Protein AF-A0A177LG43-F1 (afdb_monomer_lite)

Foldseek 3Di:
DDKDKDFDPAFDDQVVVCVLLVHHSVRQLVQFQVPDDPVLRADPDGDRPNTIGIDDPVSVVVSVVVVVVVFDQLQAFPDQKFKKWKWKAFVVVRKIKIWIWIWGDPDSFKIWIDIDAIDIPNHHDDDLVSVLVRLLCNLCPRWMFGADLQLQTPFTPCLVSSLCCNVPPRLVVLVVPDDDDVSVVVSVVSNVCSVCVGVCVVSCLAPQVSQVVSVCSNPDTAADKDWDWRWHDDPQDPDIWIWGKIKYFDPDDDDPQKTKMWIKTWTDDDPPDPDGPWIDIWIWIAGPVGRYTAKIWDKTWDDDPNDITMMTMIMGTDDPPD

Structure (mmCIF, N/CA/C/O backbone):
data_AF-A0A177LG43-F1
#
_entry.id   AF-A0A177LG43-F1
#
loop_
_atom_site.group_PDB
_atom_site.id
_atom_site.type_symbol
_atom_site.label_atom_id
_atom_site.label_alt_id
_atom_site.label_comp_id
_atom_site.label_asym_id
_atom_site.label_entity_id
_atom_site.label_seq_id
_atom_site.pdbx_PDB_ins_code
_atom_site.Cartn_x
_atom_site.Cartn_y
_atom_site.Cartn_z
_atom_site.occupancy
_atom_site.B_iso_or_equiv
_atom_site.auth_seq_id
_atom_site.auth_comp_id
_atom_site.auth_asym_id
_atom_site.auth_atom_id
_atom_site.pdbx_PDB_model_num
ATOM 1 N N . MET A 1 1 ? 36.710 -15.299 -27.604 1.00 67.81 1 MET A N 1
ATOM 2 C CA . MET A 1 1 ? 35.981 -14.279 -26.819 1.00 67.81 1 MET A CA 1
ATOM 3 C C . MET A 1 1 ? 34.513 -14.382 -27.213 1.00 67.81 1 MET A C 1
ATOM 5 O O . MET A 1 1 ? 34.262 -14.699 -28.370 1.00 67.81 1 MET A O 1
ATOM 9 N N . LYS A 1 2 ? 33.555 -14.260 -26.284 1.00 88.00 2 LYS A N 1
ATOM 10 C CA . LYS A 1 2 ? 32.124 -14.314 -26.643 1.00 88.00 2 LYS A CA 1
ATOM 11 C C . LYS A 1 2 ? 31.706 -12.975 -27.256 1.00 88.00 2 LYS A C 1
ATOM 13 O O . LYS A 1 2 ? 32.237 -11.940 -26.860 1.00 88.00 2 LYS A O 1
ATOM 18 N N . ALA A 1 3 ? 30.803 -13.024 -28.231 1.00 89.75 3 ALA A N 1
ATOM 19 C CA . ALA A 1 3 ? 30.297 -11.847 -28.923 1.00 89.75 3 ALA A CA 1
ATOM 20 C C . ALA A 1 3 ? 28.808 -11.658 -28.625 1.00 89.75 3 ALA A C 1
ATOM 22 O O . ALA A 1 3 ? 28.029 -12.611 -28.696 1.00 89.75 3 ALA A O 1
ATOM 23 N N . THR A 1 4 ? 28.422 -10.418 -28.343 1.00 89.00 4 THR A N 1
ATOM 24 C CA . THR A 1 4 ? 27.033 -9.998 -28.159 1.00 89.00 4 THR A CA 1
ATOM 25 C C . THR A 1 4 ? 26.602 -9.180 -29.372 1.00 89.00 4 THR A C 1
ATOM 27 O O . THR A 1 4 ? 27.294 -8.240 -29.763 1.00 89.00 4 THR A O 1
ATOM 30 N N . LYS A 1 5 ? 25.462 -9.538 -29.977 1.00 91.19 5 LYS A N 1
ATOM 31 C CA . LYS A 1 5 ? 24.860 -8.786 -31.086 1.00 91.19 5 LYS A CA 1
ATOM 32 C C . LYS A 1 5 ? 23.948 -7.700 -30.525 1.00 91.19 5 LYS A C 1
ATOM 34 O O . LYS A 1 5 ? 22.955 -8.013 -29.873 1.00 91.19 5 LYS A O 1
ATOM 39 N N . LEU A 1 6 ? 24.266 -6.445 -30.808 1.00 85.38 6 LEU A N 1
ATOM 40 C CA . LEU A 1 6 ? 23.527 -5.275 -30.347 1.00 85.38 6 LEU A CA 1
ATOM 41 C C . LEU A 1 6 ? 22.877 -4.550 -31.502 1.00 85.38 6 LEU A C 1
ATOM 43 O O . LEU A 1 6 ? 23.463 -4.450 -32.575 1.00 85.38 6 LEU A O 1
ATOM 47 N N . ARG A 1 7 ? 21.676 -4.035 -31.259 1.00 83.81 7 ARG A N 1
ATOM 48 C CA . ARG A 1 7 ? 20.954 -3.176 -32.192 1.00 83.81 7 ARG A CA 1
ATOM 49 C C . ARG A 1 7 ? 21.365 -1.720 -31.971 1.00 83.81 7 ARG A C 1
ATOM 51 O O . ARG A 1 7 ? 21.493 -1.300 -30.826 1.00 83.81 7 ARG A O 1
ATOM 58 N N . ILE A 1 8 ? 21.549 -0.966 -33.050 1.00 77.19 8 ILE A N 1
ATOM 59 C CA . ILE A 1 8 ? 21.810 0.475 -33.004 1.00 77.19 8 ILE A CA 1
ATOM 60 C C . ILE A 1 8 ? 20.528 1.206 -33.409 1.00 77.19 8 ILE A C 1
ATOM 62 O O . ILE A 1 8 ? 20.086 1.109 -34.550 1.00 77.19 8 ILE A O 1
ATOM 66 N N . ASP A 1 9 ? 19.936 1.952 -32.476 1.00 62.44 9 ASP A N 1
ATOM 67 C CA . ASP A 1 9 ? 18.650 2.640 -32.682 1.00 62.44 9 ASP A CA 1
ATOM 68 C C . ASP A 1 9 ? 18.793 4.085 -33.206 1.00 62.44 9 ASP A C 1
ATOM 70 O O . ASP A 1 9 ? 17.807 4.804 -33.362 1.00 62.44 9 ASP A O 1
ATOM 74 N N . SER A 1 10 ? 20.019 4.528 -33.508 1.00 67.94 10 SER A N 1
ATOM 75 C CA . SER A 1 10 ? 20.316 5.869 -34.032 1.00 67.94 10 SER A CA 1
ATOM 76 C C . SER A 1 10 ? 21.306 5.833 -35.200 1.00 67.94 10 SER A C 1
ATOM 78 O O . SER A 1 10 ? 21.884 4.793 -35.506 1.00 67.94 10 SER A O 1
ATOM 80 N N . VAL A 1 11 ? 21.493 6.969 -35.887 1.00 73.25 11 VAL A N 1
ATOM 81 C CA . VAL A 1 11 ? 22.450 7.059 -37.003 1.00 73.25 11 VAL A CA 1
ATOM 82 C C . VAL A 1 11 ? 23.849 6.665 -36.501 1.00 73.25 11 VAL A C 1
ATOM 84 O O . VAL A 1 11 ? 24.365 7.338 -35.604 1.00 73.25 11 VAL A O 1
ATOM 87 N N . PRO A 1 12 ? 24.476 5.622 -37.075 1.00 76.12 12 PRO A N 1
ATOM 88 C CA . PRO A 1 12 ? 25.750 5.107 -36.591 1.00 76.12 12 PRO A CA 1
ATOM 89 C C . PRO A 1 12 ? 26.859 6.156 -36.704 1.00 76.12 12 PRO A C 1
ATOM 91 O O . PRO A 1 12 ? 27.176 6.628 -37.798 1.00 76.12 12 PRO A O 1
ATOM 94 N N . ASP A 1 13 ? 27.479 6.486 -35.574 1.00 84.38 13 ASP A N 1
ATOM 95 C CA . ASP A 1 13 ? 28.622 7.392 -35.490 1.00 84.38 13 ASP A CA 1
ATOM 96 C C . ASP A 1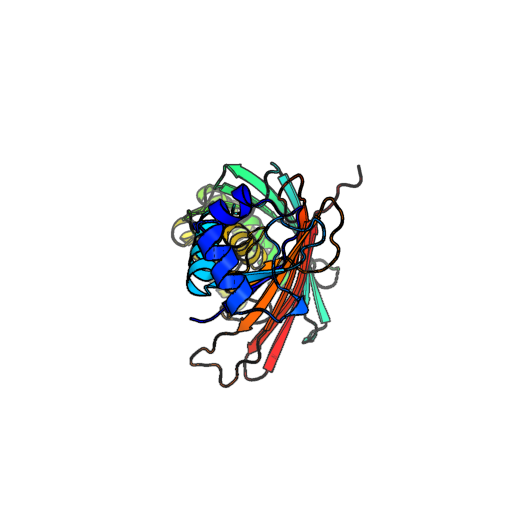 13 ? 29.778 6.692 -34.772 1.00 84.38 13 ASP A C 1
ATOM 98 O O . ASP A 1 13 ? 29.615 6.178 -33.666 1.00 84.38 13 ASP A O 1
ATOM 102 N N . ARG A 1 14 ? 30.958 6.669 -35.400 1.00 85.31 14 ARG A N 1
ATOM 103 C CA . ARG A 1 14 ? 32.117 5.946 -34.853 1.00 85.31 14 ARG A CA 1
ATOM 104 C C . ARG A 1 14 ? 32.569 6.512 -33.520 1.00 85.31 14 ARG A C 1
ATOM 106 O O . ARG A 1 14 ? 32.905 5.741 -32.636 1.00 85.31 14 ARG A O 1
ATOM 113 N N . GLY A 1 15 ? 32.596 7.839 -33.394 1.00 82.50 15 GLY A N 1
ATOM 114 C CA . GLY A 1 15 ? 33.055 8.506 -32.183 1.00 82.50 15 GLY A CA 1
ATOM 115 C C . GLY A 1 15 ? 32.143 8.171 -31.012 1.00 82.50 15 GLY A C 1
ATOM 116 O O . GLY A 1 15 ? 32.633 7.794 -29.951 1.00 82.50 15 GLY A O 1
ATOM 117 N N . LYS A 1 16 ? 30.826 8.215 -31.240 1.00 82.44 16 LYS A N 1
ATOM 118 C CA . LYS A 1 16 ? 29.831 7.835 -30.231 1.00 82.44 16 LYS A CA 1
ATOM 119 C C . LYS A 1 16 ? 29.951 6.370 -29.830 1.00 82.44 16 LYS A C 1
ATOM 121 O O . LYS A 1 16 ? 30.081 6.096 -28.647 1.00 82.44 16 LYS A O 1
ATOM 126 N N . ILE A 1 17 ? 29.986 5.453 -30.798 1.00 84.31 17 ILE A N 1
ATOM 127 C CA . ILE A 1 17 ? 30.051 4.007 -30.532 1.00 84.31 17 ILE A CA 1
ATOM 128 C C . ILE A 1 17 ? 31.359 3.644 -29.804 1.00 84.31 17 ILE A C 1
ATOM 130 O O . ILE A 1 17 ? 31.351 2.881 -28.842 1.00 84.31 17 ILE A O 1
ATOM 134 N N . SER A 1 18 ? 32.492 4.212 -30.222 1.00 86.31 18 SER A N 1
ATOM 135 C CA . SER A 1 18 ? 33.785 3.988 -29.565 1.00 86.31 18 SER A CA 1
ATOM 136 C C . SER A 1 18 ? 33.825 4.521 -28.134 1.00 86.31 18 SER A C 1
ATOM 138 O O . SER A 1 18 ? 34.345 3.851 -27.242 1.00 86.31 18 SER A O 1
ATOM 140 N N . GLN A 1 19 ? 33.264 5.711 -27.896 1.00 84.25 19 GLN A N 1
ATOM 141 C CA . GLN A 1 19 ? 33.141 6.262 -26.546 1.00 84.25 19 GLN A CA 1
ATOM 142 C C . GLN A 1 19 ? 32.215 5.418 -25.671 1.00 84.25 19 GLN A C 1
ATOM 144 O O . GLN A 1 19 ? 32.543 5.164 -24.516 1.00 84.25 19 GLN A O 1
ATOM 149 N N . GLU A 1 20 ? 31.090 4.975 -26.227 1.00 83.81 20 GLU A N 1
ATOM 150 C CA . GLU A 1 20 ? 30.062 4.214 -25.525 1.00 83.81 20 GLU A CA 1
ATOM 151 C C . GLU A 1 20 ? 30.603 2.893 -24.974 1.00 83.81 20 GLU A C 1
ATOM 153 O O . GLU A 1 20 ? 30.421 2.608 -23.795 1.00 83.81 20 GLU A O 1
ATOM 158 N N . PHE A 1 21 ? 31.350 2.137 -25.779 1.00 86.06 21 PHE A N 1
ATOM 159 C CA . PHE A 1 21 ? 31.903 0.843 -25.362 1.00 86.06 21 PHE A CA 1
ATOM 160 C C . PHE A 1 21 ? 33.351 0.914 -24.866 1.00 86.06 21 PHE A C 1
ATOM 162 O O . PHE A 1 21 ? 33.960 -0.122 -24.608 1.00 86.06 21 PHE A O 1
ATOM 169 N N . LYS A 1 22 ? 33.923 2.123 -24.743 1.00 88.31 22 LYS A N 1
ATOM 170 C CA . LYS A 1 22 ? 35.324 2.358 -24.338 1.00 88.31 22 LYS A CA 1
ATOM 171 C C . LYS A 1 22 ? 36.327 1.528 -25.149 1.00 88.31 22 LYS A C 1
ATOM 173 O O . LYS A 1 22 ? 37.310 1.016 -24.616 1.00 88.31 22 LYS A O 1
ATOM 178 N N . MET A 1 23 ? 36.069 1.405 -26.447 1.00 89.62 23 MET A N 1
ATOM 179 C CA . MET A 1 23 ? 36.907 0.688 -27.407 1.00 89.62 23 MET A CA 1
ATOM 180 C C . MET A 1 23 ? 37.333 1.639 -28.517 1.00 89.62 23 MET A C 1
ATOM 182 O O . MET A 1 23 ? 36.532 2.453 -28.987 1.00 89.62 23 MET A O 1
ATOM 186 N N . SER A 1 24 ? 38.569 1.512 -29.002 1.00 92.44 24 SER A N 1
ATOM 187 C CA . SER A 1 24 ? 38.933 2.202 -30.241 1.00 92.44 24 SER A CA 1
ATOM 188 C C . SER A 1 24 ? 38.076 1.692 -31.403 1.00 92.44 24 SER A C 1
ATOM 190 O O . SER A 1 24 ? 37.572 0.562 -31.400 1.00 92.44 24 SER A O 1
ATOM 192 N N . TRP A 1 25 ? 37.882 2.537 -32.415 1.00 89.56 25 TRP A N 1
ATOM 193 C CA . TRP A 1 25 ? 37.114 2.152 -33.597 1.00 89.56 25 TRP A CA 1
ATOM 194 C C . TRP A 1 25 ? 37.757 0.952 -34.302 1.00 89.56 25 TRP A C 1
ATOM 196 O O . TRP A 1 25 ? 37.057 0.059 -34.767 1.00 89.56 25 TRP A O 1
ATOM 206 N N . GLU A 1 26 ? 39.085 0.907 -34.347 1.00 91.31 26 GLU A N 1
ATOM 207 C CA . GLU A 1 26 ? 39.867 -0.165 -34.954 1.00 91.31 26 GLU A CA 1
ATOM 208 C C . GLU A 1 26 ? 39.643 -1.507 -34.246 1.00 91.31 26 GLU A C 1
ATOM 210 O O . GLU A 1 26 ? 39.440 -2.524 -34.913 1.00 91.31 26 GLU A O 1
ATOM 215 N N . GLU A 1 27 ? 39.628 -1.510 -32.910 1.00 91.75 27 GLU A N 1
ATOM 216 C CA . GLU A 1 27 ? 39.348 -2.703 -32.105 1.00 91.75 27 GLU A CA 1
ATOM 217 C C . GLU A 1 27 ? 37.917 -3.196 -32.315 1.00 91.75 27 GLU A C 1
ATOM 219 O O . GLU A 1 27 ? 37.711 -4.381 -32.573 1.00 91.75 27 GLU A O 1
ATOM 224 N N . LEU A 1 28 ? 36.933 -2.295 -32.264 1.00 91.25 28 LEU A N 1
ATOM 225 C CA . LEU A 1 28 ? 35.524 -2.645 -32.449 1.00 91.25 28 LEU A CA 1
ATOM 226 C C . LEU A 1 28 ? 35.250 -3.154 -33.866 1.00 91.25 28 LEU A C 1
ATOM 228 O O . LEU A 1 28 ? 34.578 -4.167 -34.045 1.00 91.25 28 LEU A O 1
ATOM 232 N N . TRP A 1 29 ? 35.800 -2.483 -34.877 1.00 92.31 29 TRP A N 1
ATOM 233 C CA . TRP A 1 29 ? 35.670 -2.874 -36.278 1.00 92.31 29 TRP A CA 1
ATOM 234 C C . TRP A 1 29 ? 36.295 -4.249 -36.545 1.00 92.31 29 TRP A C 1
ATOM 236 O O . TRP A 1 29 ? 35.678 -5.099 -37.190 1.00 92.31 29 TRP A O 1
ATOM 246 N N . SER A 1 30 ? 37.498 -4.486 -36.014 1.00 92.44 30 SER A N 1
ATOM 247 C CA . SER A 1 30 ? 38.194 -5.772 -36.127 1.00 92.44 30 SER A CA 1
ATOM 248 C C . SER A 1 30 ? 37.433 -6.891 -35.411 1.00 92.44 30 SER A C 1
ATOM 250 O O . SER A 1 30 ? 37.245 -7.984 -35.958 1.00 92.44 30 SER A O 1
ATOM 252 N N . PHE A 1 31 ? 36.929 -6.613 -34.206 1.00 94.31 31 PHE A N 1
ATOM 253 C CA . PHE A 1 31 ? 36.139 -7.569 -33.441 1.00 94.31 31 PHE A CA 1
ATOM 254 C C . PHE A 1 31 ? 34.834 -7.919 -34.159 1.00 94.31 31 PHE A C 1
ATOM 256 O O . PHE A 1 31 ? 34.538 -9.097 -34.345 1.00 94.31 31 PHE A O 1
ATOM 263 N N . HIS A 1 32 ? 34.091 -6.918 -34.631 1.00 93.25 32 HIS A N 1
ATOM 264 C CA . HIS A 1 32 ? 32.855 -7.138 -35.371 1.00 93.25 32 HIS A CA 1
ATOM 265 C C . HIS A 1 32 ? 33.095 -8.043 -36.582 1.00 93.25 32 HIS A C 1
ATOM 267 O O . HIS A 1 32 ? 32.464 -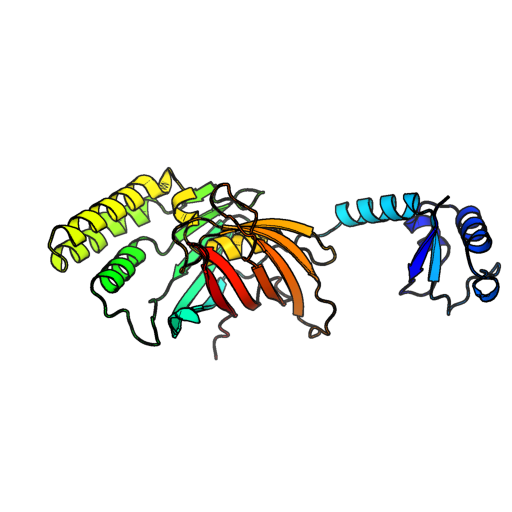9.090 -36.711 1.00 93.25 32 HIS A O 1
ATOM 273 N N . ASN A 1 33 ? 34.040 -7.669 -37.448 1.00 93.75 33 ASN A N 1
ATOM 274 C CA . ASN A 1 33 ? 34.268 -8.359 -38.719 1.00 93.75 33 ASN A CA 1
ATOM 275 C C . ASN A 1 33 ? 34.830 -9.777 -38.561 1.00 93.75 33 ASN A C 1
ATOM 277 O O . ASN A 1 33 ? 34.768 -10.566 -39.501 1.00 93.75 33 ASN A O 1
ATOM 281 N N . SER A 1 34 ? 35.368 -10.110 -37.386 1.00 93.19 34 SER A N 1
ATOM 282 C CA . SER A 1 34 ? 35.805 -11.470 -37.056 1.00 93.19 34 SER A CA 1
ATOM 283 C C . SER A 1 34 ? 34.703 -12.343 -36.442 1.00 93.19 34 SER A C 1
ATOM 285 O O . SER A 1 34 ? 34.891 -13.555 -36.354 1.00 93.19 34 SER A O 1
ATOM 287 N N . HIS A 1 35 ? 33.560 -11.766 -36.045 1.00 93.31 35 HIS A N 1
ATOM 288 C CA . HIS A 1 35 ? 32.484 -12.465 -35.323 1.00 93.31 35 HIS A CA 1
ATOM 289 C C . HIS A 1 35 ? 31.095 -12.351 -35.981 1.00 93.31 35 HIS A C 1
ATOM 291 O O . HIS A 1 35 ? 30.128 -12.902 -35.452 1.00 93.31 35 HIS A O 1
ATOM 297 N N . CYS A 1 36 ? 30.974 -11.667 -37.121 1.00 90.50 36 CYS A N 1
ATOM 298 C CA . CYS A 1 36 ? 29.724 -11.509 -37.865 1.00 90.50 36 CYS A CA 1
ATOM 299 C C . CYS A 1 36 ? 29.644 -12.442 -39.086 1.00 90.50 36 CYS A C 1
ATOM 301 O O . CYS A 1 36 ? 30.631 -13.059 -39.497 1.00 90.50 36 CYS A O 1
ATOM 303 N N . ALA A 1 37 ? 28.464 -12.538 -39.705 1.00 87.62 37 ALA A N 1
ATOM 304 C CA . ALA A 1 37 ? 28.349 -13.198 -41.001 1.00 87.62 37 ALA A CA 1
ATOM 305 C C . ALA A 1 37 ? 28.975 -12.342 -42.120 1.00 87.62 37 ALA A C 1
ATOM 307 O O . ALA A 1 37 ? 29.080 -11.122 -42.008 1.00 87.62 37 ALA A O 1
ATOM 308 N N . VAL A 1 38 ? 29.342 -12.962 -43.248 1.00 84.75 38 VAL A N 1
ATOM 309 C CA . VAL A 1 38 ? 29.988 -12.268 -44.386 1.00 84.75 38 VAL A CA 1
ATOM 310 C C . VAL A 1 38 ? 29.157 -11.085 -44.907 1.00 84.75 38 VAL A C 1
ATOM 312 O O . VAL A 1 38 ? 29.714 -10.072 -45.317 1.00 84.75 38 VAL A O 1
ATOM 315 N N . TYR A 1 39 ? 27.826 -11.183 -44.870 1.00 83.56 39 TYR A N 1
ATOM 316 C CA . TYR A 1 39 ? 26.924 -10.115 -45.317 1.00 83.56 39 TYR A CA 1
ATOM 317 C C . TYR A 1 39 ? 26.735 -8.985 -44.287 1.00 83.56 39 TYR A C 1
ATOM 319 O O . TYR A 1 39 ? 26.086 -7.990 -44.593 1.00 83.56 39 TYR A O 1
ATOM 327 N N . GLU A 1 40 ? 27.290 -9.129 -43.084 1.00 87.06 40 GLU A N 1
ATOM 328 C CA . GLU A 1 40 ? 27.212 -8.146 -41.994 1.00 87.06 40 GLU A CA 1
ATOM 329 C C . GLU A 1 40 ? 28.519 -7.364 -41.827 1.00 87.06 40 GLU A C 1
ATOM 331 O O . GLU A 1 40 ? 28.587 -6.467 -40.994 1.00 87.06 40 GLU A O 1
ATOM 336 N N . LEU A 1 41 ? 29.544 -7.672 -42.631 1.00 88.62 41 LEU A N 1
ATOM 337 C CA . LEU A 1 41 ? 30.852 -7.031 -42.547 1.00 88.62 41 LEU A CA 1
ATOM 338 C C . LEU A 1 41 ? 30.740 -5.508 -42.632 1.00 88.62 41 LEU A C 1
ATOM 340 O O . LEU A 1 41 ? 30.170 -4.947 -43.572 1.00 88.62 41 LEU A O 1
ATOM 344 N N . LEU A 1 42 ? 31.382 -4.832 -41.684 1.00 88.50 42 LEU A N 1
ATOM 345 C CA . LEU A 1 42 ? 31.465 -3.384 -41.655 1.00 88.50 42 LEU A CA 1
ATOM 346 C C . LEU A 1 42 ? 32.509 -2.886 -42.659 1.00 88.50 42 LEU A C 1
ATOM 348 O O . LEU A 1 42 ? 33.698 -3.212 -42.534 1.00 88.50 42 LEU A O 1
ATOM 352 N N . PRO A 1 43 ? 32.123 -2.034 -43.622 1.00 83.75 43 PRO A N 1
ATOM 353 C CA . PRO A 1 43 ? 33.082 -1.341 -44.464 1.00 83.75 43 PRO A CA 1
ATOM 354 C C . PRO A 1 43 ? 33.823 -0.253 -43.675 1.00 83.75 43 PRO A C 1
ATOM 356 O O . PRO A 1 43 ? 33.420 0.163 -42.590 1.00 83.75 43 PRO A O 1
ATOM 359 N N . LYS A 1 44 ? 34.915 0.267 -44.254 1.00 77.19 44 LYS A N 1
ATOM 360 C CA . LYS A 1 44 ? 35.709 1.350 -43.644 1.00 77.19 44 LYS A CA 1
ATOM 361 C C . LYS A 1 44 ? 34.914 2.624 -43.374 1.00 77.19 44 LYS A C 1
ATOM 363 O O . LYS A 1 44 ? 35.422 3.457 -42.638 1.00 77.19 44 LYS A O 1
ATOM 368 N N . LEU A 1 45 ? 33.749 2.816 -43.993 1.00 80.88 45 LEU A N 1
ATOM 369 C CA . LEU A 1 45 ? 32.800 3.908 -43.761 1.00 80.88 45 LEU A CA 1
ATOM 370 C C . LEU A 1 45 ? 31.486 3.316 -43.268 1.00 80.88 45 LEU A C 1
ATOM 372 O O . LEU A 1 45 ? 30.913 2.491 -43.968 1.00 80.88 45 LEU A O 1
ATOM 376 N N . LEU A 1 46 ? 31.023 3.737 -42.088 1.00 83.88 46 LEU A N 1
ATOM 377 C CA . LEU A 1 46 ? 29.800 3.207 -41.491 1.00 83.88 46 LEU A CA 1
ATOM 378 C C . LEU A 1 46 ? 28.587 3.476 -42.396 1.00 83.88 46 LEU A C 1
ATOM 380 O O . LEU A 1 46 ? 28.313 4.640 -42.709 1.00 83.88 46 LEU A O 1
ATOM 384 N N . PRO A 1 47 ? 27.854 2.434 -42.822 1.00 82.25 47 PRO A N 1
ATOM 385 C CA . PRO A 1 47 ? 26.625 2.621 -43.574 1.00 82.25 47 PRO A CA 1
ATOM 386 C C . PRO A 1 47 ? 25.548 3.268 -42.704 1.00 82.25 47 PRO A C 1
ATOM 388 O O . PRO A 1 47 ? 25.385 2.912 -41.541 1.00 82.25 47 PRO A O 1
ATOM 391 N N . LYS A 1 48 ? 24.745 4.167 -43.284 1.00 80.38 48 LYS A N 1
ATOM 392 C CA . LYS A 1 48 ? 23.613 4.796 -42.573 1.00 80.38 48 LYS A CA 1
ATOM 393 C C . LYS A 1 48 ? 22.519 3.804 -42.164 1.00 80.38 48 LYS A C 1
ATOM 395 O O . LYS A 1 48 ? 21.736 4.110 -41.278 1.00 80.38 48 LYS A O 1
ATOM 400 N N . TYR A 1 49 ? 22.463 2.658 -42.836 1.00 80.06 49 TYR A N 1
ATOM 401 C CA . TYR A 1 49 ? 21.499 1.582 -42.608 1.00 80.06 49 TYR A CA 1
ATOM 402 C C . TYR A 1 49 ? 22.039 0.487 -41.676 1.00 80.06 49 TYR A C 1
ATOM 404 O O . TYR A 1 49 ? 21.496 -0.610 -41.653 1.00 80.06 49 TYR A O 1
ATOM 412 N N . LEU A 1 50 ? 23.146 0.724 -40.964 1.00 84.12 50 LEU A N 1
ATOM 413 C CA . LEU A 1 50 ? 23.678 -0.280 -40.050 1.00 84.12 50 LEU A CA 1
ATOM 414 C C . LEU A 1 50 ? 22.725 -0.473 -38.866 1.00 84.12 50 LEU A C 1
ATOM 416 O O . LEU A 1 50 ? 22.569 0.423 -38.044 1.00 84.12 50 LEU A O 1
ATOM 420 N N . GLU A 1 51 ? 22.133 -1.659 -38.779 1.00 80.56 51 GLU A N 1
ATOM 421 C CA . GLU A 1 51 ? 21.176 -1.997 -37.722 1.00 80.56 51 GLU A CA 1
ATOM 422 C C . GLU A 1 51 ? 21.832 -2.675 -36.519 1.00 80.56 51 GLU A C 1
ATOM 424 O O . GLU A 1 51 ? 21.321 -2.557 -35.408 1.00 80.56 51 GLU A O 1
ATOM 429 N N . TYR A 1 52 ? 22.952 -3.383 -36.717 1.00 87.69 52 TYR A N 1
ATOM 430 C CA . TYR A 1 52 ? 23.557 -4.206 -35.671 1.00 87.69 52 TYR A CA 1
ATOM 431 C C . TYR A 1 52 ? 25.078 -4.125 -35.628 1.00 87.69 52 TYR A C 1
ATOM 433 O O . TYR A 1 52 ? 25.736 -4.030 -36.662 1.00 87.69 52 TYR A O 1
ATOM 441 N N . ILE A 1 53 ? 25.641 -4.269 -34.427 1.00 90.44 53 ILE A N 1
ATOM 442 C CA . ILE A 1 53 ? 27.071 -4.495 -34.212 1.00 90.44 53 ILE A CA 1
ATOM 443 C C . ILE A 1 53 ? 27.331 -5.678 -33.285 1.00 90.44 53 ILE A C 1
ATOM 445 O O . ILE A 1 53 ? 26.542 -5.967 -32.391 1.00 90.44 53 ILE A O 1
ATOM 449 N N . TYR A 1 54 ? 28.455 -6.354 -33.500 1.00 91.69 54 TYR A N 1
ATOM 450 C CA . TYR A 1 54 ? 28.983 -7.366 -32.597 1.00 91.69 54 TYR A CA 1
ATOM 451 C C . TYR A 1 54 ? 30.070 -6.741 -31.729 1.00 91.69 54 TYR A C 1
ATOM 453 O O . TYR A 1 54 ? 31.022 -6.172 -32.265 1.00 91.69 54 TYR A O 1
ATOM 461 N N . ILE A 1 55 ? 29.937 -6.868 -30.410 1.00 91.94 55 ILE A N 1
ATOM 462 C CA . ILE A 1 55 ? 30.939 -6.402 -29.441 1.00 91.94 55 ILE A CA 1
ATOM 463 C C . ILE A 1 55 ? 31.312 -7.513 -28.446 1.00 91.94 55 ILE A C 1
ATOM 465 O O . ILE A 1 55 ? 30.539 -8.469 -28.296 1.00 91.94 55 ILE A O 1
ATOM 469 N N . PRO A 1 56 ? 32.479 -7.428 -27.779 1.00 93.38 56 PRO A N 1
ATOM 470 C CA . PRO A 1 56 ? 32.850 -8.359 -26.718 1.00 93.38 56 PRO A CA 1
ATOM 471 C C . PRO A 1 56 ? 31.813 -8.369 -25.589 1.00 93.38 56 PRO A C 1
ATOM 473 O O . PRO A 1 56 ? 31.338 -7.316 -25.163 1.00 93.38 56 PRO A O 1
ATOM 476 N N . THR A 1 57 ? 31.438 -9.558 -25.115 1.00 86.88 57 THR A N 1
ATOM 477 C CA . THR A 1 57 ? 30.406 -9.703 -24.073 1.00 86.88 57 THR A CA 1
ATOM 478 C C . THR A 1 57 ? 30.791 -9.021 -22.756 1.00 86.88 57 THR A C 1
ATOM 480 O O . THR A 1 57 ? 29.936 -8.403 -22.142 1.00 86.88 57 THR A O 1
ATOM 483 N N . ASP A 1 58 ? 32.064 -9.047 -22.368 1.00 86.06 58 ASP A N 1
ATOM 484 C CA . ASP A 1 58 ? 32.596 -8.336 -21.197 1.00 86.06 58 ASP A CA 1
ATOM 485 C C . ASP A 1 58 ? 32.438 -6.813 -21.320 1.00 86.06 58 ASP A C 1
ATOM 487 O O . ASP A 1 58 ? 31.998 -6.153 -20.385 1.00 86.06 58 ASP A O 1
ATOM 491 N N . LYS A 1 59 ? 32.701 -6.248 -22.504 1.00 87.56 59 LYS A N 1
ATOM 492 C CA . LYS A 1 59 ? 32.487 -4.812 -22.766 1.00 87.56 59 LYS A CA 1
ATOM 493 C C . LYS A 1 59 ? 31.014 -4.424 -22.753 1.00 87.56 59 LYS A C 1
ATOM 495 O O . LYS A 1 59 ? 30.670 -3.317 -22.346 1.00 87.56 59 LYS A O 1
ATOM 500 N N . TYR A 1 60 ? 30.148 -5.329 -23.199 1.00 82.81 60 TYR A N 1
ATOM 501 C CA . TYR A 1 60 ? 28.710 -5.137 -23.080 1.00 82.81 60 TYR A CA 1
ATOM 502 C C . TYR A 1 60 ? 28.256 -5.142 -21.617 1.00 82.81 60 TYR A C 1
ATOM 504 O O . TYR A 1 60 ? 27.502 -4.258 -21.226 1.00 82.81 60 TYR A O 1
ATOM 512 N N . GLU A 1 61 ? 28.728 -6.102 -20.821 1.00 80.44 61 GLU A N 1
ATOM 513 C CA . GLU A 1 61 ? 28.416 -6.215 -19.391 1.00 80.44 61 GLU A CA 1
ATOM 514 C C . GLU A 1 61 ? 28.899 -4.973 -18.617 1.00 80.44 61 GLU A C 1
ATOM 516 O O . GLU A 1 61 ? 28.103 -4.365 -17.906 1.00 80.44 61 GLU A O 1
ATOM 521 N N . GLU A 1 62 ? 30.133 -4.505 -18.853 1.00 82.88 62 GLU A N 1
ATOM 522 C CA . GLU A 1 62 ? 30.660 -3.249 -18.284 1.00 82.88 62 GLU A CA 1
ATOM 523 C C . GLU A 1 62 ? 29.785 -2.034 -18.646 1.00 82.88 62 GLU A C 1
ATOM 525 O O . GLU A 1 62 ? 29.451 -1.213 -17.790 1.00 82.88 62 GLU A O 1
ATOM 530 N N . TRP A 1 63 ? 29.381 -1.911 -19.917 1.00 80.31 63 TRP A N 1
ATOM 531 C CA . TRP A 1 63 ? 28.482 -0.839 -20.348 1.00 80.31 63 TRP A CA 1
ATOM 532 C C . TRP A 1 63 ? 27.123 -0.940 -19.646 1.00 80.31 63 TRP A C 1
ATOM 534 O O . TRP A 1 63 ? 26.614 0.077 -19.181 1.00 80.31 63 TRP A O 1
ATOM 544 N N . GLN A 1 64 ? 26.549 -2.142 -19.520 1.00 70.12 64 GLN A N 1
ATOM 545 C CA . GLN A 1 64 ? 25.278 -2.345 -18.819 1.00 70.12 64 GLN A CA 1
ATOM 546 C C . GLN A 1 64 ? 25.369 -1.931 -17.345 1.00 70.12 64 GLN A C 1
ATOM 548 O O . GLN A 1 64 ? 24.495 -1.207 -16.874 1.00 70.12 64 GLN A O 1
ATOM 553 N N . GLU A 1 65 ? 26.428 -2.320 -16.635 1.00 66.94 65 GLU A N 1
ATOM 554 C CA . GLU A 1 65 ? 26.675 -1.931 -15.238 1.00 66.94 65 GLU A CA 1
ATOM 555 C C . GLU A 1 65 ? 26.822 -0.406 -15.068 1.00 66.94 65 GLU A C 1
ATOM 557 O O . GLU A 1 65 ? 26.303 0.185 -14.112 1.00 66.94 65 GLU A O 1
ATOM 562 N N . GLU A 1 66 ? 27.454 0.270 -16.030 1.00 66.12 66 GLU A N 1
ATOM 563 C CA . GLU A 1 66 ? 27.565 1.732 -16.042 1.00 66.12 66 GLU A CA 1
ATOM 564 C C . GLU A 1 66 ? 26.245 2.441 -16.368 1.00 66.12 66 GLU A C 1
ATOM 566 O O . GLU A 1 66 ? 26.001 3.533 -15.845 1.00 66.12 66 GLU A O 1
ATOM 571 N N . GLN A 1 67 ? 25.375 1.839 -17.187 1.00 57.84 67 GLN A N 1
ATOM 572 C CA . GLN A 1 67 ? 24.022 2.359 -17.419 1.00 57.84 67 GLN A CA 1
ATOM 573 C C . GLN A 1 67 ? 23.121 2.166 -16.190 1.00 57.84 67 GLN A C 1
ATOM 575 O O . GLN A 1 67 ? 22.383 3.084 -15.842 1.00 57.84 67 GLN A O 1
ATOM 580 N N . ILE A 1 68 ? 23.234 1.033 -15.484 1.00 47.69 68 ILE A N 1
ATOM 581 C CA . ILE A 1 68 ? 22.519 0.761 -14.218 1.00 47.69 68 ILE A CA 1
ATOM 582 C C . ILE A 1 68 ? 22.914 1.777 -13.131 1.00 47.69 68 ILE A C 1
ATOM 584 O O . ILE A 1 68 ? 22.100 2.183 -12.302 1.00 47.69 68 ILE A O 1
ATOM 588 N N . SER A 1 69 ? 24.157 2.258 -13.163 1.00 44.53 69 SER A N 1
ATOM 589 C CA . SER A 1 69 ? 24.644 3.298 -12.248 1.00 44.53 69 SER A CA 1
ATOM 590 C C . SER A 1 69 ? 24.122 4.709 -12.580 1.00 44.53 69 SER A C 1
ATOM 592 O O . SER A 1 69 ? 24.304 5.628 -11.781 1.00 44.53 69 SER A O 1
ATOM 594 N N . LYS A 1 70 ? 23.490 4.903 -13.748 1.00 42.72 70 LYS A N 1
ATOM 595 C CA . LYS A 1 70 ? 22.945 6.186 -14.235 1.00 42.72 70 LYS A CA 1
ATOM 596 C C . LYS A 1 70 ? 21.416 6.219 -14.323 1.00 42.72 70 LYS A C 1
ATOM 598 O O . LYS A 1 70 ? 20.866 7.221 -14.773 1.00 42.72 70 LYS A O 1
ATOM 603 N N . THR A 1 71 ? 20.728 5.155 -13.919 1.00 41.94 71 THR A N 1
ATOM 604 C CA . THR A 1 71 ? 19.263 5.094 -13.927 1.00 41.94 71 THR A CA 1
ATOM 605 C C . THR A 1 71 ? 18.685 6.098 -12.931 1.00 41.94 71 THR A C 1
ATOM 607 O O . THR A 1 71 ? 18.897 5.986 -11.723 1.00 41.94 71 THR A O 1
ATOM 610 N N . GLU A 1 72 ? 17.953 7.096 -13.429 1.00 51.00 72 GLU A N 1
ATOM 611 C CA . GLU A 1 72 ? 17.192 8.008 -12.578 1.00 51.00 72 GLU A CA 1
ATOM 612 C C . GLU A 1 72 ? 16.040 7.224 -11.929 1.00 51.00 72 GLU A C 1
ATOM 614 O O . GLU A 1 72 ? 15.186 6.645 -12.607 1.00 51.00 72 GLU A O 1
ATOM 619 N N . LYS A 1 73 ? 16.035 7.163 -10.592 1.00 56.19 73 LYS A N 1
ATOM 620 C CA . LYS A 1 73 ? 14.859 6.713 -9.843 1.00 56.19 73 LYS A CA 1
ATOM 621 C C . LYS A 1 73 ? 13.725 7.699 -10.106 1.00 56.19 73 LYS A C 1
ATOM 623 O O . LYS A 1 73 ? 13.929 8.906 -10.005 1.00 56.19 73 LYS A O 1
ATOM 628 N N . ILE A 1 74 ? 12.529 7.191 -10.377 1.00 56.69 74 ILE A N 1
ATOM 629 C CA . ILE A 1 74 ? 11.342 8.040 -10.497 1.00 56.69 74 ILE A CA 1
ATOM 630 C C . ILE A 1 74 ? 10.957 8.494 -9.078 1.00 56.69 74 ILE A C 1
ATOM 632 O O . ILE A 1 74 ? 10.533 7.654 -8.282 1.00 56.69 74 ILE A O 1
ATOM 636 N N . ASP A 1 75 ? 11.066 9.789 -8.735 1.00 63.84 75 ASP A N 1
ATOM 637 C CA . ASP A 1 75 ? 10.419 10.303 -7.509 1.00 63.84 75 ASP A CA 1
ATOM 638 C C . ASP A 1 75 ? 8.911 10.305 -7.742 1.00 63.84 75 ASP A C 1
ATOM 640 O O . ASP A 1 75 ? 8.325 11.223 -8.322 1.00 63.84 75 ASP A O 1
ATOM 644 N N . VAL A 1 76 ? 8.280 9.211 -7.330 1.00 59.59 76 VAL A N 1
ATOM 645 C CA . VAL A 1 76 ? 6.849 9.032 -7.495 1.00 59.59 76 VAL A CA 1
ATOM 646 C C . VAL A 1 76 ? 6.107 10.140 -6.750 1.00 59.59 76 VAL A C 1
ATOM 648 O O . VAL A 1 76 ? 6.224 10.276 -5.528 1.00 59.59 76 VAL A O 1
ATOM 651 N N . ASN A 1 77 ? 5.259 10.840 -7.510 1.00 61.69 77 ASN A N 1
ATOM 652 C CA . ASN A 1 77 ? 4.395 11.938 -7.083 1.00 61.69 77 ASN A CA 1
ATOM 653 C C . ASN A 1 77 ? 5.123 13.264 -6.762 1.00 61.69 77 ASN A C 1
ATOM 655 O O . ASN A 1 77 ? 5.315 13.635 -5.599 1.00 61.69 77 ASN A O 1
ATOM 659 N N . GLU A 1 78 ? 5.427 14.046 -7.803 1.00 60.25 78 GLU A N 1
ATOM 660 C CA . GLU A 1 78 ? 5.832 15.454 -7.657 1.00 60.25 78 GLU A CA 1
ATOM 661 C C . GLU A 1 78 ? 4.669 16.378 -7.264 1.00 60.25 78 GLU A C 1
ATOM 663 O O . GLU A 1 78 ? 4.888 17.477 -6.750 1.00 60.25 78 GLU A O 1
ATOM 668 N N . GLN A 1 79 ? 3.420 15.954 -7.487 1.00 67.75 79 GLN A N 1
ATOM 669 C CA . GLN A 1 79 ? 2.260 16.782 -7.184 1.00 67.75 79 GLN A CA 1
ATOM 670 C C . GLN A 1 79 ? 2.059 16.933 -5.676 1.00 67.75 79 GLN A C 1
ATOM 672 O O . GLN A 1 79 ? 2.183 15.997 -4.883 1.00 67.75 79 GLN A O 1
ATOM 677 N N . GLN A 1 80 ? 1.669 18.145 -5.283 1.00 78.25 80 GLN A N 1
ATOM 678 C CA . GLN A 1 80 ? 1.447 18.476 -3.882 1.00 78.25 80 GLN A CA 1
ATOM 679 C C . GLN A 1 80 ? 0.279 17.686 -3.276 1.00 78.25 80 GLN A C 1
ATOM 681 O O . GLN A 1 80 ? 0.321 17.366 -2.089 1.00 78.25 80 GLN A O 1
ATOM 686 N N . SER A 1 81 ? -0.744 17.348 -4.068 1.00 88.19 81 SER A N 1
ATOM 687 C CA . SER A 1 81 ? -1.863 16.513 -3.632 1.00 88.19 81 SER A CA 1
ATOM 688 C C . SER A 1 81 ? -2.470 15.715 -4.787 1.00 88.19 81 SER A C 1
ATOM 690 O O . SER A 1 81 ? -2.570 16.226 -5.901 1.00 88.19 81 SER A O 1
ATOM 692 N N . ILE A 1 82 ? -2.858 14.469 -4.507 1.00 91.44 82 ILE A N 1
ATOM 693 C CA . ILE A 1 82 ? -3.530 13.544 -5.426 1.00 91.44 82 ILE A CA 1
ATOM 694 C C . ILE A 1 82 ? -4.583 12.753 -4.647 1.00 91.44 82 ILE A C 1
ATOM 696 O O . ILE A 1 82 ? -4.313 12.293 -3.538 1.00 91.44 82 ILE A O 1
ATOM 700 N N . THR A 1 83 ? -5.751 12.536 -5.250 1.00 94.56 83 THR A N 1
ATOM 701 C CA . THR A 1 83 ? -6.766 11.609 -4.734 1.00 94.56 83 THR A CA 1
ATOM 702 C C . THR A 1 83 ? -6.746 10.314 -5.538 1.00 94.56 83 THR A C 1
ATOM 704 O O . THR A 1 83 ? -6.844 10.341 -6.764 1.00 94.56 83 THR A O 1
ATOM 707 N N . TYR A 1 84 ? -6.653 9.180 -4.850 1.00 95.56 84 TYR A N 1
ATOM 708 C CA . TYR A 1 84 ? -6.732 7.844 -5.427 1.00 95.56 84 TYR A CA 1
ATOM 709 C C . TYR A 1 84 ? -8.059 7.179 -5.073 1.00 95.56 84 TYR A C 1
ATOM 711 O O . TYR A 1 84 ? -8.427 7.116 -3.901 1.00 95.56 84 TYR A O 1
ATOM 719 N N . GLY A 1 85 ? -8.735 6.621 -6.073 1.00 96.88 85 GLY A N 1
ATOM 720 C CA . GLY A 1 85 ? -9.723 5.571 -5.869 1.00 96.88 85 GLY A CA 1
ATOM 721 C C . GLY A 1 85 ? -9.013 4.236 -5.701 1.00 96.88 85 GLY A C 1
ATOM 722 O O . GLY A 1 85 ? -8.125 3.911 -6.486 1.00 96.88 85 GLY A O 1
ATOM 723 N N . VAL A 1 86 ? -9.375 3.479 -4.667 1.00 96.94 86 VAL A N 1
ATOM 724 C CA . VAL A 1 86 ? -8.863 2.129 -4.416 1.00 96.94 86 VAL A CA 1
ATOM 725 C C . VAL A 1 86 ? -10.021 1.150 -4.498 1.00 96.94 86 VAL A C 1
ATOM 727 O O . VAL A 1 86 ? -11.024 1.324 -3.813 1.00 96.94 86 VAL A O 1
ATOM 730 N N . LEU A 1 87 ? -9.862 0.109 -5.307 1.00 96.88 87 LEU A N 1
ATOM 731 C CA . LEU A 1 87 ? -10.786 -1.000 -5.484 1.00 96.88 87 LEU A CA 1
ATOM 732 C C . LEU A 1 87 ? -10.026 -2.314 -5.284 1.00 96.88 87 LEU A C 1
ATOM 734 O O . LEU A 1 87 ? -9.034 -2.591 -5.955 1.00 96.88 87 LEU A O 1
ATOM 738 N N . VAL A 1 88 ? -10.516 -3.146 -4.371 1.00 96.50 88 VAL A N 1
ATOM 739 C CA . VAL A 1 88 ? -10.024 -4.503 -4.134 1.00 96.50 88 VAL A CA 1
ATOM 740 C C . VAL A 1 88 ? -11.185 -5.472 -4.305 1.00 96.50 88 VAL A C 1
ATOM 742 O O . VAL A 1 88 ? -12.163 -5.423 -3.561 1.00 96.50 88 VAL A O 1
ATOM 745 N N . LEU A 1 89 ? -11.074 -6.374 -5.274 1.00 95.56 89 LEU A N 1
ATOM 746 C CA . LEU A 1 89 ? -12.022 -7.460 -5.494 1.00 95.56 89 LEU A CA 1
ATOM 747 C C . LEU A 1 89 ? -11.439 -8.765 -4.956 1.00 95.56 89 LEU A C 1
ATOM 749 O O . LEU A 1 89 ? -10.277 -9.083 -5.202 1.00 95.56 89 LEU A O 1
ATOM 753 N N . GLN A 1 90 ? -12.261 -9.541 -4.260 1.00 93.12 90 GLN A N 1
ATOM 754 C CA . GLN A 1 90 ? -11.944 -10.872 -3.751 1.00 93.12 90 GLN A CA 1
ATOM 755 C C . GLN A 1 90 ? -12.800 -11.897 -4.513 1.00 93.12 90 GLN A C 1
ATOM 757 O O . GLN A 1 90 ? -13.951 -12.133 -4.139 1.00 93.12 90 GLN A O 1
ATOM 762 N N . PRO A 1 91 ? -12.283 -12.513 -5.594 1.00 88.00 91 PRO A N 1
ATOM 763 C CA . PRO A 1 91 ? -13.084 -13.377 -6.462 1.00 88.00 91 PRO A CA 1
ATOM 764 C C . PRO A 1 91 ? -13.702 -14.585 -5.750 1.00 88.00 91 PRO A C 1
ATOM 766 O O . PRO A 1 91 ? -14.800 -15.004 -6.096 1.00 88.00 91 PRO A O 1
ATOM 769 N N . SER A 1 92 ? -13.024 -15.141 -4.742 1.00 85.81 92 SER A N 1
ATOM 770 C CA . SER A 1 92 ? -13.490 -16.329 -4.014 1.00 85.81 92 SER A CA 1
ATOM 771 C C . SER A 1 92 ? -14.760 -16.091 -3.197 1.00 85.81 92 SER A C 1
ATOM 773 O O . SER A 1 92 ? -15.541 -17.021 -3.013 1.00 85.81 92 SER A O 1
ATOM 775 N N . SER A 1 93 ? -14.961 -14.872 -2.696 1.00 86.94 93 SER A N 1
ATOM 776 C CA . SER A 1 93 ? -16.131 -14.476 -1.907 1.00 86.94 93 SER A CA 1
ATOM 777 C C . SER A 1 93 ? -17.060 -13.517 -2.651 1.00 86.94 93 SER A C 1
ATOM 779 O O . SER A 1 93 ? -18.095 -13.138 -2.109 1.00 86.94 93 SER A O 1
ATOM 781 N N . ASN A 1 94 ? -16.694 -13.114 -3.874 1.00 89.69 94 ASN A N 1
ATOM 782 C CA . ASN A 1 94 ? -17.331 -12.030 -4.620 1.00 89.69 94 ASN A CA 1
ATOM 783 C C . ASN A 1 94 ? -17.440 -10.730 -3.795 1.00 89.69 94 ASN A C 1
ATOM 785 O O . ASN A 1 94 ? -18.422 -9.998 -3.893 1.00 89.69 94 ASN A O 1
ATOM 789 N N . THR A 1 95 ? -16.447 -10.468 -2.938 1.00 90.38 95 THR A N 1
ATOM 790 C CA . THR A 1 95 ? -16.412 -9.267 -2.095 1.00 90.38 95 THR A CA 1
ATOM 791 C C . THR A 1 95 ? -15.692 -8.144 -2.824 1.00 90.38 95 THR A C 1
ATOM 793 O O . THR A 1 95 ? -14.564 -8.316 -3.282 1.00 90.38 95 THR A O 1
ATOM 796 N N . LYS A 1 96 ? -16.322 -6.977 -2.881 1.00 93.62 96 LYS A N 1
ATOM 797 C CA . LYS A 1 96 ? -15.755 -5.735 -3.398 1.00 93.62 96 LYS A CA 1
ATOM 798 C C . LYS A 1 96 ? -15.507 -4.777 -2.241 1.00 93.62 96 LYS A C 1
ATOM 800 O O . LYS A 1 96 ? -16.430 -4.491 -1.493 1.00 93.62 96 LYS A O 1
ATOM 805 N N . ILE A 1 97 ? -14.291 -4.264 -2.106 1.00 92.56 97 ILE A N 1
ATOM 806 C CA . ILE A 1 97 ? -13.932 -3.238 -1.123 1.00 92.56 97 ILE A CA 1
ATOM 807 C C . ILE A 1 97 ? -13.445 -2.020 -1.893 1.00 92.56 97 ILE A C 1
ATOM 809 O O . ILE A 1 97 ? -12.556 -2.159 -2.730 1.00 92.56 97 ILE A O 1
ATOM 813 N N . HIS A 1 98 ? -14.000 -0.840 -1.627 1.00 95.06 98 HIS A N 1
ATOM 814 C CA . HIS A 1 98 ? -13.509 0.389 -2.243 1.00 95.06 98 HIS A CA 1
ATOM 815 C C . HIS A 1 98 ? -13.563 1.594 -1.312 1.00 95.06 98 HIS A C 1
ATOM 817 O O . HIS A 1 98 ? -14.373 1.645 -0.388 1.00 95.06 98 HIS A O 1
ATOM 823 N N . TYR A 1 99 ? -12.664 2.547 -1.541 1.00 94.75 99 TYR A N 1
ATOM 824 C CA . TYR A 1 99 ? -12.539 3.783 -0.769 1.00 94.75 99 TYR A CA 1
ATOM 825 C C . TYR A 1 99 ? -11.680 4.804 -1.520 1.00 94.75 99 TYR A C 1
ATOM 827 O O . TYR A 1 99 ? -10.977 4.455 -2.471 1.00 94.75 99 TYR A O 1
ATOM 835 N N . LEU A 1 100 ? -11.712 6.060 -1.068 1.00 96.06 100 LEU A N 1
ATOM 836 C CA . LEU A 1 100 ? -10.823 7.113 -1.554 1.00 96.06 100 LEU A CA 1
ATOM 837 C C . LEU A 1 100 ? -9.688 7.369 -0.560 1.00 96.06 100 LEU A C 1
ATOM 839 O O . LEU A 1 100 ? -9.891 7.345 0.656 1.00 96.06 100 LEU A O 1
ATOM 843 N N . ILE A 1 101 ? -8.490 7.616 -1.086 1.00 95.50 101 ILE A N 1
ATOM 844 C CA . ILE A 1 101 ? -7.338 8.115 -0.333 1.00 95.50 101 ILE A CA 1
ATOM 845 C C . ILE A 1 101 ? -6.928 9.459 -0.907 1.00 95.50 101 ILE A C 1
ATOM 847 O O . ILE A 1 101 ? -6.631 9.556 -2.095 1.00 95.50 101 ILE A O 1
ATOM 851 N N . HIS A 1 102 ? -6.811 10.469 -0.053 1.00 95.19 102 HIS A N 1
ATOM 852 C CA . HIS A 1 102 ? -6.149 11.716 -0.406 1.00 95.19 102 HIS A CA 1
ATOM 853 C C . HIS A 1 102 ? -4.718 11.663 0.099 1.00 95.19 102 HIS A C 1
ATOM 855 O O . HIS A 1 102 ? -4.460 11.524 1.296 1.00 95.19 102 HIS A O 1
ATOM 861 N N . LEU A 1 103 ? -3.784 11.770 -0.831 1.00 93.31 103 LEU A N 1
ATOM 862 C CA . LEU A 1 103 ? -2.365 11.811 -0.559 1.00 93.31 103 LEU A CA 1
ATOM 863 C C . LEU A 1 103 ? -1.872 13.241 -0.765 1.00 93.31 103 LEU A C 1
ATOM 865 O O . LEU A 1 103 ? -2.160 13.877 -1.780 1.00 93.31 103 LEU A O 1
ATOM 869 N N . LYS A 1 104 ? -1.117 13.754 0.202 1.00 92.44 104 LYS A N 1
ATOM 870 C CA . LYS A 1 104 ? -0.507 15.083 0.153 1.00 92.44 104 LYS A CA 1
ATOM 871 C C . LYS A 1 104 ? 0.985 14.981 0.444 1.00 92.44 104 LYS A C 1
ATOM 873 O O . LYS A 1 104 ? 1.373 14.421 1.468 1.00 92.44 104 LYS A O 1
ATOM 878 N N . LYS A 1 105 ? 1.822 15.544 -0.429 1.00 89.56 105 LYS A N 1
ATOM 879 C CA . LYS A 1 105 ? 3.268 15.672 -0.194 1.00 89.56 105 LYS A CA 1
ATOM 880 C C . LYS A 1 105 ? 3.489 16.766 0.855 1.00 89.56 105 LYS A C 1
ATOM 882 O O . LYS A 1 105 ? 3.039 17.898 0.673 1.00 89.56 105 LYS A O 1
ATOM 887 N N . LEU A 1 106 ? 4.134 16.417 1.967 1.00 89.31 106 LEU A N 1
ATOM 888 C CA . LEU A 1 106 ? 4.535 17.371 3.010 1.00 89.31 106 LEU A CA 1
ATOM 889 C C . LEU A 1 106 ? 5.979 17.835 2.786 1.00 89.31 106 LEU A C 1
ATOM 891 O O . LEU A 1 106 ? 6.284 19.014 2.937 1.00 89.31 106 LEU A O 1
ATOM 895 N N . SER A 1 107 ? 6.848 16.902 2.398 1.00 86.62 107 SER A N 1
ATOM 896 C CA . SER A 1 107 ? 8.241 17.125 2.005 1.00 86.62 107 SER A CA 1
ATOM 897 C C . SER A 1 107 ? 8.688 16.010 1.047 1.00 86.62 107 SER A C 1
ATOM 899 O O . SER A 1 107 ? 7.885 15.161 0.661 1.00 86.62 107 SER A O 1
ATOM 901 N N . GLU A 1 108 ? 9.962 15.986 0.652 1.00 80.50 108 GLU A N 1
ATOM 902 C CA . GLU A 1 108 ? 10.542 14.923 -0.187 1.00 80.50 108 GLU A CA 1
ATOM 903 C C . GLU A 1 108 ? 10.327 13.514 0.401 1.00 80.50 108 GLU A C 1
ATOM 905 O O . GLU A 1 108 ? 9.877 12.597 -0.294 1.00 80.50 108 GLU A O 1
ATOM 910 N N . HIS A 1 109 ? 10.537 13.382 1.713 1.00 85.12 109 HIS A N 1
ATOM 911 C CA . HIS A 1 109 ? 10.449 12.122 2.452 1.00 85.12 109 HIS A CA 1
ATOM 912 C C . HIS A 1 109 ? 9.233 12.043 3.376 1.00 85.12 109 HIS A C 1
ATOM 914 O O . HIS A 1 109 ? 9.205 11.208 4.276 1.00 85.12 109 HIS A O 1
ATOM 920 N N . SER A 1 110 ? 8.237 12.925 3.235 1.00 89.06 110 SER A N 1
ATOM 921 C CA . SER A 1 110 ? 7.060 12.917 4.112 1.00 89.06 110 SER A CA 1
ATOM 922 C C . SER A 1 110 ? 5.758 13.128 3.358 1.00 89.06 110 SER A C 1
ATOM 924 O O . SER A 1 110 ? 5.639 14.015 2.510 1.00 89.06 110 SER A O 1
ATOM 926 N N . ILE A 1 111 ? 4.756 12.330 3.718 1.00 92.06 111 ILE A N 1
ATOM 927 C CA . ILE A 1 111 ? 3.416 12.375 3.135 1.00 92.06 111 ILE A CA 1
ATOM 928 C C . ILE A 1 111 ? 2.353 12.390 4.231 1.00 92.06 111 ILE A C 1
ATOM 930 O O . ILE A 1 111 ? 2.539 11.834 5.313 1.00 92.06 111 ILE A O 1
ATOM 934 N N . SER A 1 112 ? 1.226 13.019 3.925 1.00 94.81 112 SER A N 1
ATOM 935 C CA . SER A 1 112 ? -0.011 12.917 4.689 1.00 94.81 112 SER A CA 1
ATOM 936 C C . SER A 1 112 ? -1.012 12.104 3.880 1.00 94.81 112 SER A C 1
ATOM 938 O O . SER A 1 112 ? -1.186 12.353 2.685 1.00 94.81 112 SER A O 1
ATOM 940 N N . LEU A 1 113 ? -1.649 11.131 4.522 1.00 95.00 113 LEU A N 1
ATOM 941 C CA . LEU A 1 113 ? -2.747 10.359 3.960 1.00 95.00 113 LEU A CA 1
ATOM 942 C C . LEU A 1 113 ? -4.015 10.663 4.749 1.00 95.00 113 LEU A C 1
ATOM 944 O O . LEU A 1 113 ? -4.014 10.606 5.978 1.00 95.00 113 LEU A O 1
ATOM 948 N N . SER A 1 114 ? -5.119 10.913 4.065 1.00 94.50 114 SER A N 1
ATOM 949 C CA . SER A 1 114 ? -6.455 10.773 4.636 1.00 94.50 114 SER A CA 1
ATOM 950 C C . SER A 1 114 ? -7.240 9.761 3.820 1.00 94.50 114 SER A C 1
ATOM 952 O O . SER A 1 114 ? -6.985 9.568 2.632 1.00 94.50 114 SER A O 1
ATOM 954 N N . ARG A 1 115 ? -8.171 9.071 4.475 1.00 93.75 115 ARG A N 1
ATOM 955 C CA . ARG A 1 115 ? -9.015 8.064 3.842 1.00 93.75 115 ARG A CA 1
ATOM 956 C C . ARG A 1 115 ? -10.471 8.420 4.081 1.00 93.75 115 ARG A C 1
ATOM 958 O O . ARG A 1 115 ? -10.839 8.746 5.209 1.00 93.75 115 ARG A O 1
ATOM 965 N N . GLU A 1 116 ? -11.269 8.352 3.028 1.00 93.81 116 GLU A N 1
ATOM 966 C CA . GLU A 1 116 ? -12.721 8.439 3.144 1.00 93.81 116 GLU A CA 1
ATOM 967 C C . GLU A 1 116 ? -13.313 7.124 3.675 1.00 93.81 116 GLU A C 1
ATOM 969 O O . GLU A 1 116 ? -12.600 6.168 4.001 1.00 93.81 116 GLU A O 1
ATOM 974 N N . GLN A 1 117 ? -14.639 7.080 3.788 1.00 90.94 117 GLN A N 1
ATOM 975 C CA . GLN A 1 117 ? -15.363 5.895 4.221 1.00 90.94 117 GLN A CA 1
ATOM 976 C C . GLN A 1 117 ? -15.056 4.685 3.327 1.00 90.94 117 GLN A C 1
ATOM 978 O O . GLN A 1 117 ? -14.975 4.793 2.101 1.00 90.94 117 GLN A O 1
ATOM 983 N N . VAL A 1 118 ? -14.913 3.518 3.959 1.00 91.38 118 VAL A N 1
ATOM 984 C CA . VAL A 1 118 ? -14.761 2.244 3.255 1.00 91.38 118 VAL A CA 1
ATOM 985 C C . VAL A 1 118 ? -16.127 1.663 2.933 1.00 91.38 118 VAL A C 1
ATOM 987 O O . VAL A 1 118 ? -16.983 1.548 3.806 1.00 91.38 118 VAL A O 1
ATOM 990 N N . PHE A 1 119 ? -16.307 1.243 1.688 1.00 91.94 119 PHE A N 1
ATOM 991 C CA . PHE A 1 119 ? -17.501 0.560 1.216 1.00 91.94 119 PHE A CA 1
ATOM 992 C C . PHE A 1 119 ? -17.192 -0.907 0.934 1.00 91.94 119 PHE A C 1
ATOM 994 O O . PHE A 1 119 ? -16.155 -1.238 0.351 1.00 91.94 119 PHE A O 1
ATOM 1001 N N . VAL A 1 120 ? -18.113 -1.783 1.327 1.00 90.75 120 VAL A N 1
ATOM 1002 C CA . VAL A 1 120 ? -18.081 -3.220 1.059 1.00 90.75 120 VAL A CA 1
ATOM 1003 C C . VAL A 1 120 ? -19.318 -3.567 0.237 1.00 90.75 120 VAL A C 1
ATOM 1005 O O . VAL A 1 120 ? -20.440 -3.328 0.670 1.00 90.75 120 VAL A O 1
ATOM 1008 N N . ASN A 1 121 ? -19.120 -4.115 -0.961 1.00 91.75 121 ASN A N 1
ATOM 1009 C CA . ASN A 1 121 ? -20.179 -4.416 -1.930 1.00 91.75 121 ASN A CA 1
ATOM 1010 C C . ASN A 1 121 ? -21.100 -3.212 -2.198 1.00 91.75 121 ASN A C 1
ATOM 1012 O O . ASN A 1 121 ? -22.320 -3.347 -2.169 1.00 91.75 121 ASN A O 1
ATOM 1016 N N . ASP A 1 122 ? -20.501 -2.037 -2.428 1.00 91.44 122 ASP A N 1
ATOM 1017 C CA . ASP A 1 122 ? -21.197 -0.770 -2.708 1.00 91.44 122 ASP A CA 1
ATOM 1018 C C . ASP A 1 122 ? -22.083 -0.246 -1.560 1.00 91.44 122 ASP A C 1
ATOM 1020 O O . ASP A 1 122 ? -22.848 0.701 -1.735 1.00 91.44 122 ASP A O 1
ATOM 1024 N N . ALA A 1 123 ? -21.952 -0.821 -0.362 1.00 90.81 123 ALA A N 1
ATOM 1025 C CA . ALA A 1 123 ? -22.650 -0.389 0.839 1.00 90.81 123 ALA A CA 1
ATOM 1026 C C . ALA A 1 123 ? -21.665 0.017 1.938 1.00 90.81 123 ALA A C 1
ATOM 1028 O O . ALA A 1 123 ? -20.545 -0.491 2.028 1.00 90.81 123 ALA A O 1
ATOM 1029 N N . ALA A 1 124 ? -22.100 0.936 2.802 1.00 89.75 124 ALA A N 1
ATOM 1030 C CA . ALA A 1 124 ? -21.414 1.167 4.065 1.00 89.75 124 ALA A CA 1
ATOM 1031 C C . ALA A 1 124 ? -21.368 -0.149 4.865 1.00 89.75 124 ALA A C 1
ATOM 1033 O O . ALA A 1 124 ? -22.310 -0.944 4.762 1.00 89.75 124 ALA A O 1
ATOM 1034 N N . PRO A 1 125 ? -20.319 -0.392 5.670 1.00 85.50 125 PRO A N 1
ATOM 1035 C CA . PRO A 1 125 ? -20.187 -1.658 6.367 1.00 85.50 125 PRO A CA 1
ATOM 1036 C C . PRO A 1 125 ? -21.377 -1.866 7.299 1.00 85.50 125 PRO A C 1
ATOM 1038 O O . PRO A 1 125 ? -21.727 -0.964 8.061 1.00 85.50 125 PRO A O 1
ATOM 1041 N N . ASP A 1 126 ? -22.020 -3.032 7.226 1.00 82.69 126 ASP A N 1
ATOM 1042 C CA . ASP A 1 126 ? -23.248 -3.298 7.983 1.00 82.69 126 ASP A CA 1
ATOM 1043 C C . ASP A 1 126 ? -23.001 -4.205 9.193 1.00 82.69 126 ASP A C 1
ATOM 1045 O O . ASP A 1 126 ? -23.652 -4.066 10.238 1.00 82.69 126 ASP A O 1
ATOM 1049 N N . LEU A 1 127 ? -22.000 -5.086 9.104 1.00 83.19 127 LEU A N 1
ATOM 1050 C CA . LEU A 1 127 ? -21.656 -5.979 10.200 1.00 83.19 127 LEU A CA 1
ATOM 1051 C C . LEU A 1 127 ? -21.098 -5.180 11.380 1.00 83.19 127 LEU A C 1
ATOM 1053 O O . LEU A 1 127 ? -20.267 -4.288 11.219 1.00 83.19 127 LEU A O 1
ATOM 1057 N N . VAL A 1 128 ? -21.510 -5.554 12.594 1.00 83.62 128 VAL A N 1
ATOM 1058 C CA . VAL A 1 128 ? -21.085 -4.923 13.860 1.00 83.62 128 VAL A CA 1
ATOM 1059 C C . VAL A 1 128 ? -19.563 -4.781 13.935 1.00 83.62 128 VAL A C 1
ATOM 1061 O O . VAL A 1 128 ? -19.047 -3.724 14.287 1.00 83.62 128 VAL A O 1
ATOM 1064 N N . LEU A 1 129 ? -18.844 -5.843 13.563 1.00 82.12 129 LEU A N 1
ATOM 1065 C CA . LEU A 1 129 ? -17.386 -5.855 13.547 1.00 82.12 129 LEU A CA 1
ATOM 1066 C C . LEU A 1 129 ? -16.813 -4.860 12.531 1.00 82.12 129 LEU A C 1
ATOM 1068 O O . LEU A 1 129 ? -15.862 -4.151 12.845 1.00 82.12 129 LEU A O 1
ATOM 1072 N N . GLU A 1 130 ? -17.383 -4.788 11.331 1.00 83.44 130 GLU A N 1
ATOM 1073 C CA . GLU A 1 130 ? -16.897 -3.892 10.283 1.00 83.44 130 GLU A CA 1
ATOM 1074 C C . GLU A 1 130 ? -17.155 -2.427 10.642 1.00 83.44 130 GLU A C 1
ATOM 1076 O O . GLU A 1 130 ? -16.238 -1.619 10.545 1.00 83.44 130 GLU A O 1
ATOM 1081 N N . LYS A 1 131 ? -18.349 -2.098 11.156 1.00 86.94 131 LYS A N 1
ATOM 1082 C CA . LYS A 1 131 ? -18.681 -0.754 11.661 1.00 86.94 131 LYS A CA 1
ATOM 1083 C C . LYS A 1 131 ? -17.726 -0.314 12.769 1.00 86.94 131 LYS A C 1
ATOM 1085 O O . LYS A 1 131 ? -17.287 0.832 12.802 1.00 86.94 131 LYS A O 1
ATOM 1090 N N . MET A 1 132 ? -17.388 -1.228 13.679 1.00 88.06 132 MET A N 1
ATOM 1091 C CA . MET A 1 132 ? -16.444 -0.961 14.764 1.00 88.06 132 MET A CA 1
ATOM 1092 C C . MET A 1 132 ? -15.024 -0.709 14.239 1.00 88.06 132 MET A C 1
ATOM 1094 O O . MET A 1 132 ? -14.357 0.204 14.720 1.00 88.06 132 MET A O 1
ATOM 1098 N N . MET A 1 133 ? -14.570 -1.482 13.246 1.00 86.06 133 MET A N 1
ATOM 1099 C CA . MET A 1 133 ? -13.260 -1.303 12.608 1.00 86.06 133 MET A CA 1
ATOM 1100 C C . MET A 1 133 ? -13.189 -0.019 11.770 1.00 86.06 133 MET A C 1
ATOM 1102 O O . MET A 1 133 ? -12.174 0.675 11.813 1.00 86.06 133 MET A O 1
ATOM 1106 N N . ASP A 1 134 ? -14.257 0.315 11.045 1.00 87.62 134 ASP A N 1
ATOM 1107 C CA . ASP A 1 134 ? -14.369 1.550 10.265 1.00 87.62 134 ASP A CA 1
ATOM 1108 C C . ASP A 1 134 ? -14.310 2.769 11.190 1.00 87.62 134 ASP A C 1
ATOM 1110 O O . ASP A 1 134 ? -13.422 3.612 11.044 1.00 87.62 134 ASP A O 1
ATOM 1114 N N . LEU A 1 135 ? -15.129 2.784 12.250 1.00 89.19 135 LEU A N 1
ATOM 1115 C CA . LEU A 1 135 ? -15.090 3.829 13.273 1.00 89.19 135 LEU A CA 1
ATOM 1116 C C . LEU A 1 135 ? -13.710 3.928 13.926 1.00 89.19 135 LEU A C 1
ATOM 1118 O O . LEU A 1 135 ? -13.167 5.025 14.037 1.00 89.19 135 LEU A O 1
ATOM 1122 N N . ALA A 1 136 ? -13.107 2.800 14.311 1.00 91.50 136 ALA A N 1
ATOM 1123 C CA . ALA A 1 136 ? -11.768 2.796 14.884 1.00 91.50 136 ALA A CA 1
ATOM 1124 C C . ALA A 1 136 ? -10.739 3.416 13.939 1.00 91.50 136 ALA A C 1
ATOM 1126 O O . ALA A 1 136 ? -9.869 4.144 14.406 1.00 91.50 136 ALA A O 1
ATOM 1127 N N . SER A 1 137 ? -10.843 3.172 12.631 1.00 90.12 137 SER A N 1
ATOM 1128 C CA . SER A 1 137 ? -9.904 3.693 11.636 1.00 90.12 137 SER A CA 1
ATOM 1129 C C . SER A 1 137 ? -9.944 5.217 11.482 1.00 90.12 137 SER A C 1
ATOM 1131 O O . SER A 1 137 ? -8.933 5.813 11.116 1.00 90.12 137 SER A O 1
ATOM 1133 N N . THR A 1 138 ? -11.057 5.869 11.834 1.00 91.62 138 THR A N 1
ATOM 1134 C CA . THR A 1 138 ? -11.181 7.338 11.769 1.00 91.62 138 THR A CA 1
ATOM 1135 C C . THR A 1 138 ? -10.188 8.061 12.681 1.00 91.62 138 THR A C 1
ATOM 1137 O O . THR A 1 138 ? -9.767 9.172 12.372 1.00 91.62 138 THR A O 1
ATOM 1140 N N . ALA A 1 139 ? -9.743 7.429 13.775 1.00 95.56 139 ALA A N 1
ATOM 1141 C CA . ALA A 1 139 ? -8.718 7.996 14.650 1.00 95.56 139 ALA A CA 1
ATOM 1142 C C . ALA A 1 139 ? -7.339 8.068 13.974 1.00 95.56 139 ALA A C 1
ATOM 1144 O O . ALA A 1 139 ? -6.566 8.992 14.254 1.00 95.56 139 ALA A O 1
ATOM 1145 N N . LEU A 1 140 ? -7.037 7.103 13.096 1.00 94.88 140 LEU A N 1
ATOM 1146 C CA . LEU A 1 140 ? -5.749 6.984 12.417 1.00 94.88 140 LEU A CA 1
ATOM 1147 C C . LEU A 1 140 ? -5.516 8.138 11.441 1.00 94.88 140 LEU A C 1
ATOM 1149 O O . LEU A 1 140 ? -4.397 8.632 11.346 1.00 94.88 140 LEU A O 1
ATOM 1153 N N . TYR A 1 141 ? -6.565 8.593 10.758 1.00 94.44 141 TYR A N 1
ATOM 1154 C CA . TYR A 1 141 ? -6.453 9.617 9.725 1.00 94.44 141 TYR A CA 1
ATOM 1155 C C . TYR A 1 141 ? -6.777 11.034 10.257 1.00 94.44 141 TYR A C 1
ATOM 1157 O O . TYR A 1 141 ? -7.575 11.176 11.186 1.00 94.44 141 TYR A O 1
ATOM 1165 N N . PRO A 1 142 ? -6.163 12.100 9.703 1.00 95.81 142 PRO A N 1
ATOM 1166 C CA . PRO A 1 142 ? -5.048 12.059 8.755 1.00 95.81 142 PRO A CA 1
ATOM 1167 C C . PRO A 1 142 ? -3.806 11.420 9.390 1.00 95.81 142 PRO A C 1
ATOM 1169 O O . PRO A 1 142 ? -3.548 11.609 10.579 1.00 95.81 142 PRO A O 1
ATOM 1172 N N . LEU A 1 143 ? -3.071 10.646 8.600 1.00 96.25 143 LEU A N 1
ATOM 1173 C CA . LEU A 1 143 ? -1.857 9.938 8.982 1.00 96.25 143 LEU A CA 1
ATOM 1174 C C . LEU A 1 143 ? -0.673 10.623 8.306 1.00 96.25 143 LEU A C 1
ATOM 1176 O O . LEU A 1 143 ? -0.578 10.617 7.081 1.00 96.25 143 LEU A O 1
ATOM 1180 N N . GLU A 1 144 ? 0.230 11.195 9.094 1.00 95.69 144 GLU A N 1
ATOM 1181 C CA . GLU A 1 144 ? 1.451 11.814 8.583 1.00 95.69 144 GLU A CA 1
ATOM 1182 C C . GLU A 1 144 ? 2.636 10.905 8.856 1.00 95.69 144 GLU A C 1
ATOM 1184 O O . GLU A 1 144 ? 2.905 10.566 10.009 1.00 95.69 144 GLU A O 1
ATOM 1189 N N . ILE A 1 145 ? 3.354 10.520 7.806 1.00 94.44 145 ILE A N 1
ATOM 1190 C CA . ILE A 1 145 ? 4.526 9.654 7.916 1.00 94.44 145 ILE A CA 1
ATOM 1191 C C . ILE A 1 145 ? 5.733 10.276 7.233 1.00 94.44 145 ILE A C 1
ATOM 1193 O O . ILE A 1 145 ? 5.599 10.965 6.218 1.00 94.44 145 ILE A O 1
ATOM 1197 N N . SER A 1 146 ? 6.912 9.982 7.771 1.00 91.06 146 SER A N 1
ATOM 1198 C CA . SER A 1 146 ? 8.176 10.104 7.058 1.00 91.06 146 SER A CA 1
ATOM 1199 C C . SER A 1 146 ? 8.753 8.728 6.767 1.00 91.06 146 SER A C 1
ATOM 1201 O O . SER A 1 146 ? 8.564 7.784 7.539 1.00 91.06 146 SER A O 1
ATOM 1203 N N . VAL A 1 147 ? 9.448 8.625 5.643 1.00 88.69 147 VAL A N 1
ATOM 1204 C CA . VAL A 1 147 ? 10.123 7.400 5.223 1.00 88.69 147 VAL A CA 1
ATOM 1205 C C . VAL A 1 147 ? 11.624 7.619 5.128 1.00 88.69 147 VAL A C 1
ATOM 1207 O O . VAL A 1 147 ? 12.066 8.738 4.871 1.00 88.69 147 VAL A O 1
ATOM 1210 N N . ASP A 1 148 ? 12.396 6.564 5.353 1.00 84.69 148 ASP A N 1
ATOM 1211 C CA . ASP A 1 148 ? 13.842 6.586 5.154 1.00 84.69 148 ASP A CA 1
ATOM 1212 C C . ASP A 1 148 ? 14.222 6.464 3.663 1.00 84.69 148 ASP A C 1
ATOM 1214 O O . ASP A 1 148 ? 13.371 6.393 2.770 1.00 84.69 148 ASP A O 1
ATOM 1218 N N . GLU A 1 149 ? 15.524 6.443 3.376 1.00 77.12 149 GLU A N 1
ATOM 1219 C CA . GLU A 1 149 ? 16.074 6.285 2.020 1.00 77.12 149 GLU A CA 1
ATOM 1220 C C . GLU A 1 149 ? 15.757 4.923 1.372 1.00 77.12 149 GLU A C 1
ATOM 1222 O O . GLU A 1 149 ? 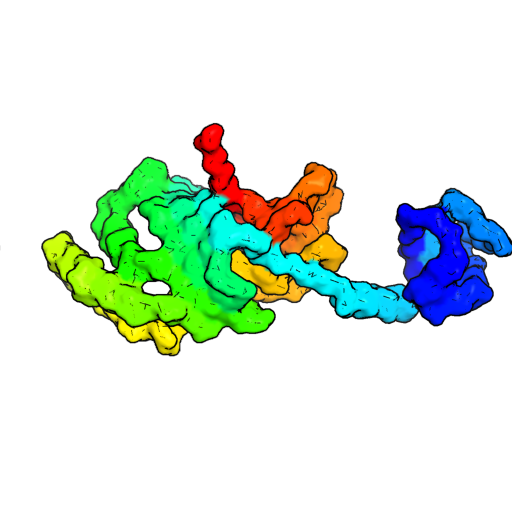15.831 4.769 0.149 1.00 77.12 149 GLU A O 1
ATOM 1227 N N . HIS A 1 150 ? 15.360 3.941 2.183 1.00 75.31 150 HIS A N 1
ATOM 1228 C CA . HIS A 1 150 ? 14.892 2.625 1.758 1.00 75.31 150 HIS A CA 1
ATOM 1229 C C . HIS A 1 150 ? 13.359 2.550 1.688 1.00 75.31 150 HIS A C 1
ATOM 1231 O O . HIS A 1 150 ? 12.813 1.482 1.423 1.00 75.31 150 HIS A O 1
ATOM 1237 N N . GLY A 1 151 ? 12.677 3.678 1.921 1.00 76.19 151 GLY A N 1
ATOM 1238 C CA . GLY A 1 151 ? 11.232 3.868 1.957 1.00 76.19 151 GLY A CA 1
ATOM 1239 C C . GLY A 1 151 ? 10.491 3.073 3.035 1.00 76.19 151 GLY A C 1
ATOM 1240 O O . GLY A 1 151 ? 9.273 2.893 2.935 1.00 76.19 151 GLY A O 1
ATOM 1241 N N . ALA A 1 152 ? 11.192 2.626 4.079 1.00 84.62 152 ALA A N 1
ATOM 1242 C CA . ALA A 1 152 ? 10.564 2.137 5.297 1.00 84.62 152 ALA A CA 1
ATOM 1243 C C . ALA A 1 152 ? 10.039 3.318 6.125 1.00 84.62 152 ALA A C 1
ATOM 1245 O O . ALA A 1 152 ? 10.578 4.422 6.079 1.00 84.62 152 ALA A O 1
ATOM 1246 N N . ILE A 1 153 ? 8.962 3.102 6.883 1.00 89.88 153 ILE A N 1
ATOM 1247 C CA . ILE A 1 153 ? 8.372 4.154 7.720 1.00 89.88 153 ILE A CA 1
ATOM 1248 C C . ILE A 1 153 ? 9.283 4.388 8.926 1.00 8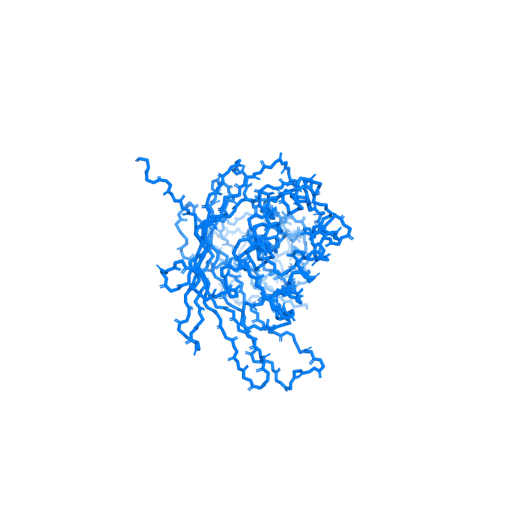9.88 153 ILE A C 1
ATOM 1250 O O . ILE A 1 153 ? 9.358 3.544 9.818 1.00 89.88 153 ILE A O 1
ATOM 1254 N N . ASP A 1 154 ? 9.924 5.551 8.959 1.00 88.31 154 ASP A N 1
ATOM 1255 C CA . ASP A 1 154 ? 10.809 5.975 10.044 1.00 88.31 154 ASP A CA 1
ATOM 1256 C C . ASP A 1 154 ? 9.998 6.558 11.211 1.00 88.31 154 ASP A C 1
ATOM 1258 O O . ASP A 1 154 ? 10.155 6.173 12.372 1.00 88.31 154 ASP A O 1
ATOM 1262 N N . LYS A 1 155 ? 9.049 7.454 10.906 1.00 91.38 155 LYS A N 1
ATOM 1263 C CA . LYS A 1 155 ? 8.301 8.192 11.929 1.00 91.38 155 LYS A CA 1
ATOM 1264 C C . LYS A 1 155 ? 6.868 8.485 11.511 1.00 91.38 155 LYS A C 1
ATOM 1266 O O . LYS A 1 155 ? 6.577 8.752 10.350 1.00 91.38 155 LYS A O 1
ATOM 1271 N N . ILE A 1 156 ? 5.981 8.521 12.504 1.00 95.00 156 ILE A N 1
ATOM 1272 C CA . ILE A 1 156 ? 4.623 9.060 12.377 1.00 95.00 156 ILE A CA 1
ATOM 1273 C C . ILE A 1 156 ? 4.610 10.478 12.958 1.00 95.00 156 ILE A C 1
ATOM 1275 O O . ILE A 1 156 ? 4.713 10.666 14.173 1.00 95.00 156 ILE A O 1
ATOM 1279 N N . GLY A 1 157 ? 4.514 11.483 12.087 1.00 93.81 157 GLY A N 1
ATOM 1280 C CA . GLY A 1 157 ? 4.652 12.902 12.428 1.00 93.81 157 GLY A CA 1
ATOM 1281 C C . GLY A 1 157 ? 3.599 13.398 13.418 1.00 93.81 157 GLY A C 1
ATOM 1282 O O . GLY A 1 157 ? 3.922 14.149 14.337 1.00 93.81 157 GLY A O 1
ATOM 1283 N N . ASN A 1 158 ? 2.368 12.899 13.299 1.00 96.25 158 ASN A N 1
ATOM 1284 C CA . ASN A 1 158 ? 1.218 13.337 14.088 1.00 96.25 158 ASN A CA 1
ATOM 1285 C C . ASN A 1 158 ? 0.691 12.267 15.065 1.00 96.25 158 ASN A C 1
ATOM 1287 O O . ASN A 1 158 ? -0.487 12.251 15.431 1.00 96.25 158 ASN A O 1
ATOM 1291 N N . ALA A 1 159 ? 1.561 11.372 15.543 1.00 96.19 159 ALA A N 1
ATOM 1292 C CA . ALA A 1 159 ? 1.168 10.263 16.414 1.00 96.19 159 ALA A CA 1
ATOM 1293 C C . ALA A 1 159 ? 0.451 10.696 17.709 1.00 96.19 159 ALA A C 1
ATOM 1295 O O . ALA A 1 159 ? -0.478 10.024 18.158 1.00 96.19 159 ALA A O 1
ATOM 1296 N N . GLN A 1 160 ? 0.843 11.826 18.310 1.00 96.62 160 GLN A N 1
ATOM 1297 C CA . GLN A 1 160 ? 0.178 12.349 19.513 1.00 96.62 160 GLN A CA 1
ATOM 1298 C C . GLN A 1 160 ? -1.253 12.818 19.223 1.00 96.62 160 GLN A C 1
ATOM 1300 O O . GLN A 1 160 ? -2.152 12.624 20.044 1.00 96.62 160 GLN A O 1
ATOM 1305 N N . GLU A 1 161 ? -1.495 13.379 18.038 1.00 97.62 161 GLU A N 1
ATOM 1306 C CA . GLU A 1 161 ? -2.838 13.758 17.605 1.00 97.62 161 GLU A CA 1
ATOM 1307 C C . GLU A 1 161 ? -3.704 12.523 17.363 1.00 97.62 161 GLU A C 1
ATOM 1309 O O . GLU A 1 161 ? -4.833 12.478 17.850 1.00 97.62 161 GLU A O 1
ATOM 1314 N N . ILE A 1 162 ? -3.159 11.495 16.699 1.00 97.50 162 ILE A N 1
ATOM 1315 C CA . ILE A 1 162 ? -3.817 10.192 16.504 1.00 97.50 162 ILE A CA 1
ATOM 1316 C C . ILE A 1 162 ? -4.226 9.592 17.859 1.00 97.50 162 ILE A C 1
ATOM 1318 O O . ILE A 1 162 ? -5.391 9.243 18.064 1.00 97.50 162 ILE A O 1
ATOM 1322 N N . LYS A 1 163 ? -3.300 9.541 18.827 1.00 97.19 163 LYS A N 1
ATOM 1323 C CA . LYS A 1 163 ? -3.576 9.068 20.197 1.00 97.19 163 LYS A CA 1
ATOM 1324 C C . LYS A 1 163 ? -4.677 9.881 20.875 1.00 97.19 163 LYS A C 1
ATOM 1326 O O . LYS A 1 163 ? -5.546 9.313 21.536 1.00 97.19 163 LYS A O 1
ATOM 1331 N N . SER A 1 164 ? -4.659 11.203 20.709 1.00 97.62 164 SER A N 1
ATOM 1332 C CA . SER A 1 164 ? -5.682 12.097 21.255 1.00 97.62 164 SER A CA 1
ATOM 1333 C C . SER A 1 164 ? -7.058 11.838 20.625 1.00 97.62 164 SER A C 1
ATOM 1335 O O . SER A 1 164 ? -8.032 11.687 21.362 1.00 97.62 164 SER A O 1
ATOM 1337 N N . ARG A 1 165 ? -7.149 11.704 19.291 1.00 97.19 165 ARG A N 1
ATOM 1338 C CA . ARG A 1 165 ? -8.396 11.364 18.573 1.00 97.19 165 ARG A CA 1
ATOM 1339 C C . ARG A 1 165 ? -8.952 10.010 19.007 1.00 97.19 165 ARG A C 1
ATOM 1341 O O . ARG A 1 165 ? -10.159 9.884 19.228 1.00 97.19 165 ARG A O 1
ATOM 1348 N N . TRP A 1 166 ? -8.080 9.018 19.178 1.00 97.38 166 TRP A N 1
ATOM 1349 C CA . TRP A 1 166 ? -8.464 7.714 19.709 1.00 97.38 166 TRP A CA 1
ATOM 1350 C C . TRP A 1 166 ? -9.052 7.842 21.119 1.00 97.38 166 TRP A C 1
ATOM 1352 O O . TRP A 1 166 ? -10.216 7.503 21.320 1.00 97.38 166 TRP A O 1
ATOM 1362 N N . LYS A 1 167 ? -8.294 8.400 22.075 1.00 97.12 167 LYS A N 1
ATOM 1363 C CA . LYS A 1 167 ? -8.680 8.446 23.497 1.00 97.12 167 LYS A CA 1
ATOM 1364 C C . LYS A 1 167 ? -9.883 9.346 23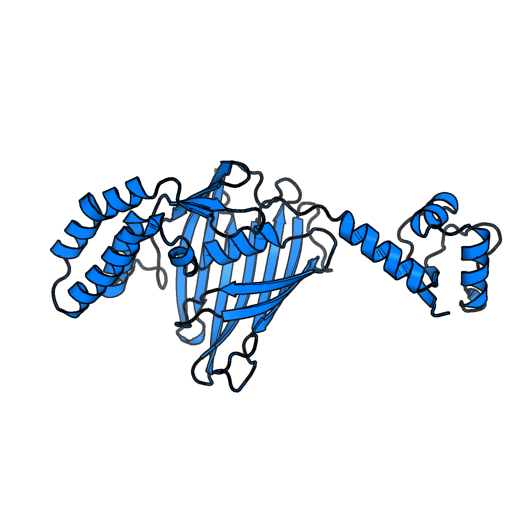.780 1.00 97.12 167 LYS A C 1
ATOM 1366 O O . LYS A 1 167 ? -10.698 9.006 24.632 1.00 97.12 167 LYS A O 1
ATOM 1371 N N . LYS A 1 168 ? -9.989 10.495 23.107 1.00 96.69 168 LYS A N 1
ATOM 1372 C CA . LYS A 1 168 ? -11.019 11.506 23.408 1.00 96.69 168 LYS A CA 1
ATOM 1373 C C . LYS A 1 168 ? -12.313 11.319 22.624 1.00 96.69 168 LYS A C 1
ATOM 1375 O O . LYS A 1 168 ? -13.367 11.658 23.150 1.00 96.69 168 LYS A O 1
ATOM 1380 N N . ASN A 1 169 ? -12.240 10.790 21.401 1.00 95.25 169 ASN A N 1
ATOM 1381 C CA . ASN A 1 169 ? -13.389 10.779 20.492 1.00 95.25 169 ASN A CA 1
ATOM 1382 C C . ASN A 1 169 ? -13.818 9.348 20.146 1.00 95.25 169 ASN A C 1
ATOM 1384 O O . ASN A 1 169 ? -14.970 8.969 20.340 1.00 95.25 169 ASN A O 1
ATOM 1388 N N . THR A 1 170 ? -12.879 8.537 19.656 1.00 95.50 170 THR A N 1
ATOM 1389 C CA . THR A 1 170 ? -13.208 7.272 18.979 1.00 95.50 170 THR A CA 1
ATOM 1390 C C . THR A 1 170 ? -13.460 6.131 19.960 1.00 95.50 170 THR A C 1
ATOM 1392 O O . THR A 1 170 ? -14.477 5.447 19.863 1.00 95.50 170 THR A O 1
ATOM 1395 N N . LEU A 1 171 ? -12.575 5.949 20.944 1.00 94.81 171 LEU A N 1
ATOM 1396 C CA . LEU A 1 171 ? -12.705 4.912 21.966 1.00 94.81 171 LEU A CA 1
ATOM 1397 C C . LEU A 1 171 ? -14.001 5.065 22.788 1.00 94.81 171 LEU A C 1
ATOM 1399 O O . LEU A 1 171 ? -14.726 4.073 22.893 1.00 94.81 171 LEU A O 1
ATOM 1403 N N . PRO A 1 172 ? -14.363 6.263 23.301 1.00 93.88 172 PRO A N 1
ATOM 1404 C CA . PRO A 1 172 ? -15.637 6.447 23.997 1.00 93.88 172 PRO A CA 1
ATOM 1405 C C . PRO A 1 172 ? -16.850 6.128 23.118 1.00 93.88 172 PRO A C 1
ATOM 1407 O O . PRO A 1 172 ? -17.785 5.478 23.578 1.00 93.88 172 PRO A O 1
ATOM 1410 N N . SER A 1 173 ? -16.819 6.525 21.839 1.00 92.12 173 SER A N 1
ATOM 1411 C CA . SER A 1 173 ? -17.897 6.225 20.892 1.00 92.12 173 SER A CA 1
ATOM 1412 C C . SER A 1 173 ? -18.061 4.715 20.690 1.00 92.12 173 SER A C 1
ATOM 1414 O O . SER A 1 173 ? -19.164 4.188 20.806 1.00 92.12 173 SER A O 1
ATOM 1416 N N . ILE A 1 174 ? -16.961 3.983 20.497 1.00 91.25 174 ILE A N 1
ATOM 1417 C CA . ILE A 1 174 ? -16.992 2.521 20.376 1.00 91.25 174 ILE A CA 1
ATOM 1418 C C . ILE A 1 174 ? -17.552 1.867 21.650 1.00 91.25 174 ILE A C 1
ATOM 1420 O O . ILE A 1 174 ? -18.411 0.991 21.567 1.00 91.25 174 ILE A O 1
ATOM 1424 N N . GLN A 1 175 ? -17.104 2.297 22.830 1.00 89.75 175 GLN A N 1
ATOM 1425 C CA . GLN A 1 175 ? -17.561 1.737 24.108 1.00 89.75 175 GLN A CA 1
ATOM 1426 C C . GLN A 1 175 ? -19.042 2.019 24.400 1.00 89.75 175 GLN A C 1
ATOM 1428 O O . GLN A 1 175 ? -19.673 1.249 25.120 1.00 89.75 175 GLN A O 1
ATOM 1433 N N . GLN A 1 176 ? -19.604 3.094 23.840 1.00 87.44 176 GLN A N 1
ATOM 1434 C CA . GLN A 1 176 ? -21.021 3.425 23.983 1.00 87.44 176 GLN A CA 1
ATOM 1435 C C . GLN A 1 176 ? -21.929 2.468 23.196 1.00 87.44 176 GLN A C 1
ATOM 1437 O O . GLN A 1 176 ? -22.999 2.108 23.684 1.00 87.44 176 GLN A O 1
ATOM 1442 N N . TYR A 1 177 ? -21.526 2.074 21.984 1.00 82.94 177 TYR A N 1
ATOM 1443 C CA . TYR A 1 177 ? -22.384 1.310 21.069 1.00 82.94 177 TYR A CA 1
ATOM 1444 C C . TYR A 1 177 ? -22.104 -0.198 21.056 1.00 82.94 177 TYR A C 1
ATOM 1446 O O . TYR A 1 177 ? -22.976 -0.970 20.655 1.00 82.94 177 TYR A O 1
ATOM 1454 N N . TYR A 1 178 ? -20.922 -0.637 21.499 1.00 84.50 178 TYR A N 1
ATOM 1455 C CA . TYR A 1 178 ? -20.499 -2.035 21.405 1.00 84.50 178 TYR A CA 1
ATOM 1456 C C . TYR A 1 178 ? -20.137 -2.611 22.780 1.00 84.50 178 TYR A C 1
ATOM 1458 O O . TYR A 1 178 ? -19.186 -2.172 23.424 1.00 84.50 178 TYR A O 1
ATOM 1466 N N . ALA A 1 179 ? -20.872 -3.643 23.207 1.00 80.94 179 ALA A N 1
ATOM 1467 C CA . ALA A 1 179 ? -20.688 -4.324 24.489 1.00 80.94 179 ALA A CA 1
ATOM 1468 C C . ALA A 1 179 ? -20.472 -5.841 24.319 1.00 80.94 179 ALA A C 1
ATOM 1470 O O . ALA A 1 179 ? -20.824 -6.426 23.295 1.00 80.94 179 ALA A O 1
ATOM 1471 N N . GLY A 1 180 ? -19.902 -6.479 25.347 1.00 86.38 180 GLY A N 1
ATOM 1472 C CA . GLY A 1 180 ? -19.635 -7.922 25.400 1.00 86.38 180 GLY A CA 1
ATOM 1473 C C . GLY A 1 180 ? -18.161 -8.296 25.207 1.00 86.38 180 GLY A C 1
ATOM 1474 O O . GLY A 1 180 ? -17.340 -7.481 24.783 1.00 86.38 180 GLY A O 1
ATOM 1475 N N . ASP A 1 181 ? -17.819 -9.549 25.513 1.00 86.44 181 ASP A N 1
ATOM 1476 C CA . ASP A 1 181 ? -16.424 -10.012 25.600 1.00 86.44 181 ASP A CA 1
ATOM 1477 C C . ASP A 1 181 ? -15.653 -9.897 24.280 1.00 86.44 181 ASP A C 1
ATOM 1479 O O . ASP A 1 181 ? -14.470 -9.545 24.265 1.00 86.44 181 ASP A O 1
ATOM 1483 N N . VAL A 1 182 ? -16.326 -10.158 23.154 1.00 81.06 182 VAL A N 1
ATOM 1484 C CA . VAL A 1 182 ? -15.733 -10.052 21.812 1.00 81.06 182 VAL A CA 1
ATOM 1485 C C . VAL A 1 182 ? -15.367 -8.600 21.501 1.00 81.06 182 VAL A C 1
ATOM 1487 O O . VAL A 1 182 ? -14.230 -8.327 21.107 1.00 81.06 182 VAL A O 1
ATOM 1490 N N . ALA A 1 183 ? -16.292 -7.665 21.741 1.00 85.94 183 ALA A N 1
ATOM 1491 C CA . ALA A 1 183 ? -16.055 -6.236 21.562 1.00 85.94 183 ALA A CA 1
ATOM 1492 C C . ALA A 1 183 ? -14.949 -5.745 22.507 1.00 85.94 183 ALA A C 1
ATOM 1494 O O . ALA A 1 183 ? -14.001 -5.105 22.061 1.00 85.94 183 ALA A O 1
ATOM 1495 N N . ALA A 1 184 ? -14.990 -6.127 23.787 1.00 88.31 184 ALA A N 1
ATOM 1496 C CA . ALA A 1 184 ? -13.971 -5.760 24.768 1.00 88.31 184 ALA A CA 1
ATOM 1497 C C . ALA A 1 184 ? -12.569 -6.269 24.385 1.00 88.31 184 ALA A C 1
ATOM 1499 O O . ALA A 1 184 ? -11.570 -5.570 24.563 1.00 88.31 184 ALA A O 1
ATOM 1500 N N . ASN A 1 185 ? -12.466 -7.482 23.835 1.00 88.62 185 ASN A N 1
ATOM 1501 C CA . ASN A 1 185 ? -11.199 -8.013 23.335 1.00 88.62 185 ASN A CA 1
ATOM 1502 C C . ASN A 1 185 ? -10.686 -7.222 22.123 1.00 88.62 185 ASN A C 1
ATOM 1504 O O . ASN A 1 185 ? -9.494 -6.923 22.044 1.00 88.62 185 ASN A O 1
ATOM 1508 N N . LEU A 1 186 ? -11.571 -6.845 21.197 1.00 86.88 186 LEU A N 1
ATOM 1509 C CA . LEU A 1 186 ? -11.182 -6.040 20.043 1.00 86.88 186 LEU A CA 1
ATOM 1510 C C . LEU A 1 186 ? -10.749 -4.629 20.455 1.00 86.88 186 LEU A C 1
ATOM 1512 O O . LEU A 1 186 ? -9.697 -4.176 20.009 1.00 86.88 186 LEU A O 1
ATOM 1516 N N . VAL A 1 187 ? -11.486 -3.980 21.364 1.00 92.44 187 VAL A N 1
ATOM 1517 C CA . VAL A 1 187 ? -11.102 -2.681 21.939 1.00 92.44 187 VAL A CA 1
ATOM 1518 C C . VAL A 1 187 ? -9.704 -2.749 22.536 1.00 92.44 187 VAL A C 1
ATOM 1520 O O . VAL A 1 187 ? -8.882 -1.910 22.199 1.00 92.44 187 VAL A O 1
ATOM 1523 N N . ARG A 1 188 ? -9.384 -3.771 23.342 1.00 92.50 188 ARG A N 1
ATOM 1524 C CA . ARG A 1 188 ? -8.036 -3.921 23.923 1.00 92.50 188 ARG A CA 1
ATOM 1525 C C . ARG A 1 188 ? -6.934 -4.026 22.866 1.00 92.50 188 ARG A C 1
ATOM 1527 O O . ARG A 1 188 ? -5.850 -3.479 23.055 1.00 92.50 188 ARG A O 1
ATOM 1534 N N . LYS A 1 189 ? -7.193 -4.717 21.750 1.00 90.81 189 LYS A N 1
ATOM 1535 C CA . LYS A 1 189 ? -6.234 -4.808 20.636 1.00 90.81 189 LYS A CA 1
ATOM 1536 C C . LYS A 1 189 ? -6.039 -3.455 19.949 1.00 90.81 189 LYS A C 1
ATOM 1538 O O . LYS A 1 189 ? -4.900 -3.087 19.677 1.00 90.81 189 LYS A O 1
ATOM 1543 N N . MET A 1 190 ? -7.128 -2.730 19.691 1.00 92.25 190 MET A N 1
ATOM 1544 C CA . MET A 1 190 ? -7.085 -1.401 19.068 1.00 92.25 190 MET A CA 1
ATOM 1545 C C . MET A 1 190 ? -6.418 -0.374 19.982 1.00 92.25 190 MET A C 1
ATOM 1547 O O . MET A 1 190 ? -5.573 0.390 19.533 1.00 92.25 190 MET A O 1
ATOM 1551 N N . ASP A 1 191 ? -6.721 -0.415 21.276 1.00 94.50 191 ASP A N 1
ATOM 1552 C CA . ASP A 1 191 ? -6.107 0.460 22.268 1.00 94.50 191 ASP A CA 1
ATOM 1553 C C . ASP A 1 191 ? -4.593 0.235 22.327 1.00 94.50 191 ASP A C 1
ATOM 1555 O O . ASP A 1 191 ? -3.819 1.174 22.166 1.00 94.50 191 ASP A O 1
ATOM 1559 N N . SER A 1 192 ? -4.148 -1.029 22.382 1.00 93.56 192 SER A N 1
ATOM 1560 C CA . SER A 1 192 ? -2.715 -1.337 22.328 1.00 93.56 192 SER A CA 1
ATOM 1561 C C . SER A 1 192 ? -2.046 -0.885 21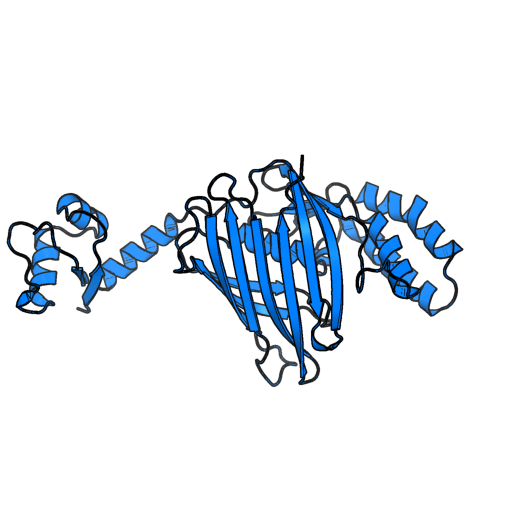.023 1.00 93.56 192 SER A C 1
ATOM 1563 O O . SER A 1 192 ? -0.886 -0.472 21.065 1.00 93.56 192 SER A O 1
ATOM 1565 N N . PHE A 1 193 ? -2.743 -0.955 19.882 1.00 93.44 193 PHE A N 1
ATOM 1566 C CA . PHE A 1 193 ? -2.247 -0.431 18.606 1.00 93.44 193 PHE A CA 1
ATOM 1567 C C . PHE A 1 193 ? -2.029 1.085 18.685 1.00 93.44 193 PHE A C 1
ATOM 1569 O O . PHE A 1 193 ? -0.926 1.558 18.412 1.00 93.44 193 PHE A O 1
ATOM 1576 N N . TYR A 1 194 ? -3.039 1.841 19.121 1.00 94.81 194 TYR A N 1
ATOM 1577 C CA . TYR A 1 194 ? -2.961 3.300 19.186 1.00 94.81 194 TYR A CA 1
ATOM 1578 C C . TYR A 1 194 ? -1.965 3.793 20.233 1.00 94.81 194 TYR A C 1
ATOM 1580 O O . TYR A 1 194 ? -1.274 4.784 20.006 1.00 94.81 194 TYR A O 1
ATOM 1588 N N . GLU A 1 195 ? -1.818 3.096 21.358 1.00 93.94 195 GLU A N 1
ATOM 1589 C CA . GLU A 1 195 ? -0.815 3.447 22.365 1.00 93.94 195 GLU A CA 1
ATOM 1590 C C . GLU A 1 195 ? 0.623 3.281 21.870 1.00 93.94 195 GLU A C 1
ATOM 1592 O O . GLU A 1 195 ? 1.488 4.065 22.262 1.00 93.94 195 GLU A O 1
ATOM 1597 N N . LYS A 1 196 ? 0.872 2.311 20.984 1.00 92.81 196 LYS A N 1
ATOM 1598 C CA . LYS A 1 196 ? 2.208 1.987 20.458 1.00 92.81 196 LYS A CA 1
ATOM 1599 C C . LYS A 1 196 ? 2.522 2.631 19.108 1.00 92.81 196 LYS A C 1
ATOM 1601 O O . LYS A 1 196 ? 3.621 2.444 18.599 1.00 92.81 196 LYS A O 1
ATOM 1606 N N . ILE A 1 197 ? 1.587 3.380 18.526 1.00 91.44 197 ILE A N 1
ATOM 1607 C CA . ILE A 1 197 ? 1.683 3.855 17.138 1.00 91.44 197 ILE A CA 1
ATOM 1608 C C . ILE A 1 197 ? 2.964 4.670 16.860 1.00 91.44 197 ILE A C 1
ATOM 1610 O O . ILE A 1 197 ? 3.580 4.496 15.820 1.00 91.44 197 ILE A O 1
ATOM 1614 N N . ASP A 1 198 ? 3.443 5.472 17.817 1.00 88.75 198 ASP A N 1
ATOM 1615 C CA . ASP A 1 198 ? 4.687 6.258 17.715 1.00 88.75 198 ASP A CA 1
ATOM 1616 C C . ASP A 1 198 ? 5.982 5.459 17.917 1.00 88.75 198 ASP A C 1
ATOM 1618 O O . ASP A 1 198 ? 7.042 5.906 17.495 1.00 88.75 198 ASP A O 1
ATOM 1622 N N . THR A 1 199 ? 5.915 4.307 18.582 1.00 88.75 199 THR A N 1
ATOM 1623 C CA . THR A 1 199 ? 7.084 3.483 18.942 1.00 88.75 199 THR A CA 1
ATOM 1624 C C . THR A 1 199 ? 7.173 2.203 18.120 1.00 88.75 199 THR A C 1
ATOM 1626 O O . THR A 1 199 ? 8.126 1.437 18.247 1.00 88.75 199 THR A O 1
ATOM 1629 N N . SER A 1 200 ? 6.173 1.927 17.286 1.00 87.12 200 SER A N 1
ATOM 1630 C CA . SER A 1 200 ? 6.124 0.748 16.426 1.00 87.12 200 SER A CA 1
ATOM 1631 C C . SER A 1 200 ? 5.522 1.098 15.060 1.00 87.12 200 SER A C 1
ATOM 1633 O O . SER A 1 200 ? 4.406 0.668 14.762 1.00 87.12 200 SER A O 1
ATOM 1635 N N . PRO A 1 201 ? 6.251 1.840 14.198 1.00 80.06 201 PRO A N 1
ATOM 1636 C CA . PRO A 1 201 ? 5.800 2.158 12.839 1.00 80.06 201 PRO A CA 1
ATOM 1637 C C . PRO A 1 201 ? 5.459 0.918 12.001 1.00 80.06 201 PRO A C 1
ATOM 1639 O O . PRO A 1 201 ? 4.584 0.974 11.140 1.00 80.06 201 PRO A O 1
ATOM 1642 N N . SER A 1 202 ? 6.064 -0.233 12.318 1.00 81.38 202 SER A N 1
ATOM 1643 C CA . SER A 1 202 ? 5.755 -1.534 11.707 1.00 81.38 202 SER A CA 1
ATOM 1644 C C . SER A 1 202 ? 4.291 -1.967 11.865 1.00 81.38 202 SER A C 1
ATOM 1646 O O . SER A 1 202 ? 3.803 -2.812 11.116 1.00 81.38 202 SER A O 1
ATOM 1648 N N . LEU A 1 203 ? 3.535 -1.367 12.792 1.00 85.06 203 LEU A N 1
ATOM 1649 C CA . LEU A 1 203 ? 2.088 -1.566 12.901 1.00 85.06 203 LEU A CA 1
ATOM 1650 C C . LEU A 1 203 ? 1.333 -1.116 11.637 1.00 85.06 203 LEU A C 1
ATOM 1652 O O . LEU A 1 203 ? 0.270 -1.667 11.342 1.00 85.06 203 LEU A O 1
ATOM 1656 N N . LEU A 1 204 ? 1.890 -0.168 10.876 1.00 89.19 204 LEU A N 1
ATOM 1657 C CA . LEU A 1 204 ? 1.346 0.310 9.603 1.00 89.19 204 LEU A CA 1
ATOM 1658 C C . LEU A 1 204 ? 1.673 -0.608 8.418 1.00 89.19 204 LEU A C 1
ATOM 1660 O O . LEU A 1 204 ? 1.111 -0.429 7.340 1.00 89.19 204 LEU A O 1
ATOM 1664 N N . GLU A 1 205 ? 2.505 -1.642 8.600 1.00 84.75 205 GLU A N 1
ATOM 1665 C CA . GLU A 1 205 ? 2.814 -2.609 7.534 1.00 84.75 205 GLU A CA 1
ATOM 1666 C C . GLU A 1 205 ? 1.592 -3.399 7.053 1.00 84.75 205 GLU A C 1
ATOM 1668 O O . GLU A 1 205 ? 1.642 -4.064 6.022 1.00 84.75 205 GLU A O 1
ATOM 1673 N N . LYS A 1 206 ? 0.486 -3.350 7.798 1.00 87.44 206 LYS A N 1
ATOM 1674 C CA . LYS A 1 206 ? -0.772 -4.005 7.430 1.00 87.44 206 LYS A CA 1
ATOM 1675 C C . LYS A 1 206 ? -1.642 -3.173 6.489 1.00 87.44 206 LYS A C 1
ATOM 1677 O O . LYS A 1 206 ? -2.623 -3.707 5.977 1.00 87.44 206 LYS A O 1
ATOM 1682 N N . ASP A 1 207 ? -1.322 -1.899 6.270 1.00 90.44 207 ASP A N 1
ATOM 1683 C CA . ASP A 1 207 ? -2.055 -1.067 5.318 1.00 90.44 207 ASP A CA 1
ATOM 1684 C C . ASP A 1 207 ? -1.633 -1.428 3.887 1.00 90.44 207 ASP A C 1
ATOM 1686 O O . ASP A 1 207 ? -0.526 -1.123 3.441 1.00 90.44 207 ASP A O 1
ATOM 1690 N N . PHE A 1 208 ? -2.526 -2.126 3.181 1.00 92.44 208 PHE A N 1
ATOM 1691 C CA . PHE A 1 208 ? -2.281 -2.641 1.835 1.00 92.44 208 PHE A CA 1
ATOM 1692 C C . PHE A 1 208 ? -1.888 -1.535 0.847 1.00 92.44 208 PHE A C 1
ATOM 1694 O O . PHE A 1 208 ? -0.910 -1.689 0.113 1.00 92.44 208 PHE A O 1
ATOM 1701 N N . PHE A 1 209 ? -2.629 -0.420 0.838 1.00 93.88 209 PHE A N 1
ATOM 1702 C CA . PHE A 1 209 ? -2.352 0.682 -0.080 1.00 93.88 209 PHE A CA 1
ATOM 1703 C C . PHE A 1 209 ? -0.996 1.299 0.235 1.00 93.88 209 PHE A C 1
ATOM 1705 O O . PHE A 1 209 ? -0.184 1.479 -0.668 1.00 93.88 209 PHE A O 1
ATOM 1712 N N . LEU A 1 210 ? -0.736 1.584 1.514 1.00 91.94 210 LEU A N 1
ATOM 1713 C CA . LEU A 1 210 ? 0.495 2.238 1.927 1.00 91.94 210 LEU A CA 1
ATOM 1714 C C . LEU A 1 210 ? 1.726 1.394 1.587 1.00 91.94 210 LEU A C 1
ATOM 1716 O O . LEU A 1 210 ? 2.685 1.919 1.030 1.00 91.94 210 LEU A O 1
ATOM 1720 N N . GLN A 1 211 ? 1.694 0.087 1.865 1.00 91.94 211 GLN A N 1
ATOM 1721 C CA . GLN A 1 211 ? 2.809 -0.805 1.537 1.00 91.94 211 GLN A CA 1
ATOM 1722 C C . GLN A 1 211 ? 3.071 -0.880 0.033 1.00 91.94 211 GLN A C 1
ATOM 1724 O O . GLN A 1 211 ? 4.222 -0.800 -0.392 1.00 91.94 211 GLN A O 1
ATOM 1729 N N . LEU A 1 212 ? 2.015 -1.009 -0.776 1.00 93.44 212 LEU A N 1
ATOM 1730 C CA . LEU A 1 212 ? 2.162 -1.051 -2.227 1.00 93.44 212 LEU A CA 1
ATOM 1731 C C . LEU A 1 212 ? 2.691 0.284 -2.768 1.00 93.44 212 LEU A C 1
ATOM 1733 O O . LEU A 1 212 ? 3.611 0.293 -3.580 1.00 93.44 212 LEU A O 1
ATOM 1737 N N . PHE A 1 213 ? 2.154 1.406 -2.289 1.00 92.19 213 PHE A N 1
ATOM 1738 C CA . PHE A 1 213 ? 2.569 2.739 -2.714 1.00 92.19 213 PHE A CA 1
ATOM 1739 C C . PHE A 1 213 ? 4.038 3.025 -2.372 1.00 92.19 213 PHE A C 1
ATOM 1741 O O . PHE A 1 213 ? 4.794 3.461 -3.239 1.00 92.19 213 PHE A O 1
ATOM 1748 N N . LEU A 1 214 ? 4.464 2.740 -1.136 1.00 90.12 214 LEU A N 1
ATOM 1749 C CA . LEU A 1 214 ? 5.853 2.940 -0.713 1.00 90.12 214 LEU A CA 1
ATOM 1750 C C . LEU A 1 214 ? 6.813 2.037 -1.489 1.00 90.12 214 LEU A C 1
ATOM 1752 O O . LEU A 1 214 ? 7.838 2.515 -1.969 1.00 90.12 214 LEU A O 1
ATOM 1756 N N . PHE A 1 215 ? 6.451 0.767 -1.699 1.00 91.12 215 PHE A N 1
ATOM 1757 C CA . PHE A 1 215 ? 7.243 -0.149 -2.517 1.00 91.12 215 PHE A CA 1
ATOM 1758 C C . PHE A 1 215 ? 7.474 0.391 -3.933 1.00 91.12 215 PHE A C 1
ATOM 1760 O O . PHE A 1 215 ? 8.604 0.368 -4.425 1.00 91.12 215 PHE A O 1
ATOM 1767 N N . LEU A 1 216 ? 6.425 0.912 -4.573 1.00 90.00 216 LEU A N 1
ATOM 1768 C CA . LEU A 1 216 ? 6.523 1.511 -5.902 1.00 90.00 216 LEU A CA 1
ATOM 1769 C C . LEU A 1 216 ? 7.397 2.768 -5.895 1.00 90.00 216 LEU A C 1
ATOM 1771 O O . LEU A 1 216 ? 8.244 2.915 -6.769 1.00 90.00 216 LEU A O 1
ATOM 1775 N N . LYS A 1 217 ? 7.260 3.634 -4.885 1.00 85.69 217 LYS A N 1
ATOM 1776 C CA . LYS A 1 217 ? 8.088 4.841 -4.759 1.00 85.69 217 LYS A CA 1
ATOM 1777 C C . LYS A 1 217 ? 9.595 4.541 -4.717 1.00 85.69 217 LYS A C 1
ATOM 1779 O O . LYS A 1 217 ? 10.373 5.331 -5.234 1.00 85.69 217 LYS A O 1
ATOM 1784 N N . ILE A 1 218 ? 10.014 3.420 -4.129 1.00 84.38 218 ILE A N 1
ATOM 1785 C CA . ILE A 1 218 ? 11.442 3.069 -4.001 1.00 84.38 218 ILE A CA 1
ATOM 1786 C C . ILE A 1 218 ? 11.983 2.353 -5.245 1.00 84.38 218 ILE A C 1
ATOM 1788 O O . ILE A 1 218 ? 13.150 2.532 -5.598 1.00 84.38 218 ILE A O 1
ATOM 1792 N N . ASN A 1 219 ? 11.165 1.491 -5.861 1.00 85.06 219 ASN A N 1
ATOM 1793 C CA . ASN A 1 219 ? 11.638 0.491 -6.823 1.00 85.06 219 ASN A CA 1
ATOM 1794 C C . ASN A 1 219 ? 11.278 0.796 -8.285 1.00 85.06 219 ASN A C 1
ATOM 1796 O O . ASN A 1 219 ? 11.722 0.074 -9.176 1.00 85.06 219 ASN A O 1
ATOM 1800 N N . LEU A 1 220 ? 10.467 1.823 -8.560 1.00 82.56 220 LEU A N 1
ATOM 1801 C CA . LEU A 1 220 ? 10.148 2.206 -9.933 1.00 82.56 220 LEU A CA 1
ATOM 1802 C C . LEU A 1 220 ? 11.338 2.907 -10.604 1.00 82.56 220 LEU A C 1
ATOM 1804 O O . LEU A 1 220 ? 11.826 3.935 -10.134 1.00 82.56 220 LEU A O 1
ATOM 1808 N N . GLN A 1 221 ? 11.768 2.349 -11.735 1.00 71.75 221 GLN A N 1
ATOM 1809 C CA . GLN A 1 221 ? 12.822 2.893 -12.589 1.00 71.75 221 GLN A CA 1
ATOM 1810 C C . GLN A 1 221 ? 12.327 2.994 -14.034 1.00 71.75 221 GLN A C 1
ATOM 1812 O O . GLN A 1 221 ? 11.532 2.163 -14.484 1.00 71.75 221 GLN A O 1
ATOM 1817 N N . GLU A 1 222 ? 12.783 4.017 -14.762 1.00 63.94 222 GLU A N 1
ATOM 1818 C CA . GLU A 1 222 ? 12.280 4.298 -16.112 1.00 63.94 222 GLU A CA 1
ATOM 1819 C C . GLU A 1 222 ? 12.741 3.289 -17.170 1.00 63.94 222 GLU A C 1
ATOM 1821 O O . GLU A 1 222 ? 12.005 2.964 -18.104 1.00 63.94 222 GLU A O 1
ATOM 1826 N N . THR A 1 223 ? 13.976 2.809 -17.066 1.00 64.12 223 THR A N 1
ATOM 1827 C CA . THR A 1 223 ? 14.649 2.164 -18.203 1.00 64.12 223 THR A CA 1
ATOM 1828 C C . THR A 1 223 ? 15.182 0.771 -17.901 1.00 64.12 223 THR A C 1
ATOM 1830 O O . THR A 1 223 ? 15.379 -0.006 -18.838 1.00 64.12 223 THR A O 1
ATOM 1833 N N . SER A 1 224 ? 15.368 0.411 -16.631 1.00 73.88 224 SER A N 1
ATOM 1834 C CA . SER A 1 224 ? 15.895 -0.894 -16.237 1.00 73.88 224 SER A CA 1
ATOM 1835 C C . SER A 1 224 ? 14.796 -1.855 -15.784 1.00 73.88 224 SER A C 1
ATOM 1837 O O . SER A 1 224 ? 13.666 -1.478 -15.459 1.00 73.88 224 SER A O 1
ATOM 1839 N N . ARG A 1 225 ? 15.142 -3.147 -15.802 1.00 83.12 225 ARG A N 1
ATOM 1840 C CA . ARG A 1 225 ? 14.398 -4.167 -15.070 1.00 83.12 225 ARG A CA 1
ATOM 1841 C C . ARG A 1 225 ? 15.149 -4.499 -13.800 1.00 83.12 225 ARG A C 1
ATOM 1843 O O . ARG A 1 225 ? 16.307 -4.890 -13.871 1.00 83.12 225 ARG A O 1
ATOM 1850 N N . GLU A 1 226 ? 14.448 -4.429 -12.684 1.00 83.88 226 GLU A N 1
ATOM 1851 C CA . GLU A 1 226 ? 15.001 -4.655 -11.359 1.00 83.88 226 GLU A CA 1
ATOM 1852 C C . GLU A 1 226 ? 14.323 -5.831 -10.684 1.00 83.88 226 GLU A C 1
ATOM 1854 O O . GLU A 1 226 ? 13.146 -6.117 -10.918 1.00 83.88 226 GLU A O 1
ATOM 1859 N N . THR A 1 227 ? 15.063 -6.492 -9.802 1.00 88.69 227 THR A N 1
ATOM 1860 C CA . THR A 1 227 ? 14.488 -7.476 -8.891 1.00 88.69 227 THR A CA 1
ATOM 1861 C C . THR A 1 227 ? 14.351 -6.886 -7.503 1.00 88.69 227 THR A C 1
ATOM 1863 O O . THR A 1 227 ? 15.333 -6.402 -6.945 1.00 88.69 227 THR A O 1
ATOM 1866 N N . ALA A 1 228 ? 13.163 -6.992 -6.919 1.00 91.31 228 ALA A N 1
ATOM 1867 C CA . ALA A 1 228 ? 12.907 -6.535 -5.560 1.00 91.31 228 ALA A CA 1
ATOM 1868 C C . ALA A 1 228 ? 11.940 -7.473 -4.836 1.00 91.31 228 ALA A C 1
ATOM 1870 O O . ALA A 1 228 ? 11.067 -8.101 -5.446 1.00 91.31 228 ALA A O 1
ATOM 1871 N N . ASP A 1 229 ? 12.079 -7.550 -3.517 1.00 93.00 229 ASP A N 1
ATOM 1872 C CA . ASP A 1 229 ? 11.156 -8.295 -2.672 1.00 93.00 229 ASP A CA 1
ATOM 1873 C C . ASP A 1 229 ? 10.008 -7.392 -2.217 1.00 93.00 229 ASP A C 1
ATOM 1875 O O . ASP A 1 229 ? 10.214 -6.454 -1.446 1.00 93.00 229 ASP A O 1
ATOM 1879 N N . LEU A 1 230 ? 8.779 -7.710 -2.625 1.00 93.44 230 LEU A N 1
ATOM 1880 C CA . LEU A 1 230 ? 7.582 -7.057 -2.094 1.00 93.44 230 LEU A CA 1
ATOM 1881 C C . LEU A 1 230 ? 7.028 -7.882 -0.940 1.00 93.44 230 LEU A C 1
ATOM 1883 O O . LEU A 1 230 ? 6.526 -8.984 -1.158 1.00 93.44 230 LEU A O 1
ATOM 1887 N N . SER A 1 231 ? 7.061 -7.340 0.276 1.00 92.25 231 SER A N 1
ATOM 1888 C CA . SER A 1 231 ? 6.430 -7.966 1.441 1.00 92.25 231 SER A CA 1
ATOM 1889 C C . SER A 1 231 ? 5.168 -7.208 1.852 1.00 92.25 231 SER A C 1
ATOM 1891 O O . SER A 1 231 ? 5.265 -6.093 2.350 1.00 92.25 231 SER A O 1
ATOM 1893 N N . ILE A 1 232 ? 3.992 -7.816 1.689 1.00 92.81 232 ILE A N 1
ATOM 1894 C CA . ILE A 1 232 ? 2.688 -7.153 1.841 1.00 92.81 232 ILE A CA 1
ATOM 1895 C C . ILE A 1 232 ? 1.662 -8.054 2.543 1.00 92.81 232 ILE A C 1
ATOM 1897 O O . ILE A 1 232 ? 1.721 -9.281 2.447 1.00 92.81 232 ILE A O 1
ATOM 1901 N N . TYR A 1 233 ? 0.704 -7.456 3.253 1.00 92.31 233 TYR A N 1
ATOM 1902 C CA . TYR A 1 233 ? -0.472 -8.162 3.769 1.00 92.31 233 TYR A CA 1
ATOM 1903 C C . TYR A 1 233 ? -1.601 -8.106 2.742 1.00 92.31 233 TYR A C 1
ATOM 1905 O O . TYR A 1 233 ? -2.046 -7.024 2.366 1.00 92.31 233 TYR A O 1
ATOM 1913 N N . LEU A 1 234 ? -2.087 -9.268 2.303 1.00 91.75 234 LEU A N 1
ATOM 1914 C CA . LEU A 1 234 ? -3.291 -9.332 1.478 1.00 91.75 234 LEU A CA 1
ATOM 1915 C C . LEU A 1 234 ? -4.536 -9.333 2.378 1.00 91.75 234 LEU A C 1
ATOM 1917 O O . LEU A 1 234 ? -4.552 -10.079 3.356 1.00 91.75 234 LEU A O 1
ATOM 1921 N N . PRO A 1 235 ? -5.624 -8.625 2.025 1.00 86.56 235 PRO A N 1
ATOM 1922 C CA . PRO A 1 235 ? -6.873 -8.647 2.798 1.00 86.56 235 PRO A CA 1
ATOM 1923 C C . PRO A 1 235 ? -7.504 -10.040 2.969 1.00 86.56 235 PRO A C 1
ATOM 1925 O O . PRO A 1 235 ? -8.351 -10.232 3.835 1.00 86.56 235 PRO A O 1
ATOM 1928 N N . VAL A 1 236 ? -7.095 -11.011 2.146 1.00 87.75 236 VAL A N 1
ATOM 1929 C CA . VAL A 1 236 ? -7.602 -12.393 2.139 1.00 87.75 236 VAL A CA 1
ATOM 1930 C C . VAL A 1 236 ? -6.698 -13.388 2.876 1.00 87.75 236 VAL A C 1
ATOM 1932 O O . VAL A 1 236 ? -7.030 -14.572 2.935 1.00 87.75 236 VAL A O 1
ATOM 1935 N N . VAL A 1 237 ? -5.562 -12.939 3.432 1.00 88.56 237 VAL A N 1
ATOM 1936 C CA . VAL A 1 237 ? -4.573 -13.804 4.096 1.00 88.56 237 VAL A CA 1
ATOM 1937 C C . VAL A 1 237 ? -4.117 -13.195 5.434 1.00 88.56 237 VAL A C 1
ATOM 1939 O O . VAL A 1 237 ? -3.690 -12.043 5.471 1.00 88.56 237 VAL A O 1
ATOM 1942 N N . PRO A 1 238 ? -4.135 -13.942 6.558 1.00 86.38 238 PRO A N 1
ATOM 1943 C CA . PRO A 1 238 ? -3.860 -13.398 7.895 1.00 86.38 238 PRO A CA 1
ATOM 1944 C C . PRO A 1 238 ? -2.363 -13.225 8.223 1.00 86.38 238 PRO A C 1
ATOM 1946 O O . PRO A 1 238 ? -2.000 -13.029 9.385 1.00 86.38 238 PRO A O 1
ATOM 1949 N N . ARG A 1 239 ? -1.478 -13.311 7.226 1.00 88.06 239 ARG A N 1
ATOM 1950 C CA . ARG A 1 239 ? -0.017 -13.236 7.375 1.00 88.06 239 ARG A CA 1
ATOM 1951 C C . ARG A 1 239 ? 0.603 -12.375 6.276 1.00 88.06 239 ARG A C 1
ATOM 1953 O O . ARG A 1 239 ? 0.006 -12.182 5.219 1.00 88.06 239 ARG A O 1
ATOM 1960 N N . LYS A 1 240 ? 1.820 -11.889 6.532 1.00 90.75 240 LYS A N 1
ATOM 1961 C CA . LYS A 1 240 ? 2.628 -11.178 5.535 1.00 90.75 240 LYS A CA 1
ATOM 1962 C C . LYS A 1 240 ? 3.068 -12.162 4.451 1.00 90.75 240 LYS A C 1
ATOM 1964 O O . LYS A 1 240 ? 3.515 -13.265 4.768 1.00 90.75 240 LYS A O 1
ATOM 1969 N N . ILE A 1 241 ? 2.945 -11.756 3.194 1.00 92.19 241 ILE A N 1
ATOM 1970 C CA . ILE A 1 241 ? 3.384 -12.513 2.023 1.00 92.19 241 ILE A CA 1
ATOM 1971 C C . ILE A 1 241 ? 4.540 -11.769 1.376 1.00 92.19 241 ILE A C 1
ATOM 1973 O O . ILE A 1 241 ? 4.436 -10.568 1.148 1.00 92.19 241 ILE A O 1
ATOM 1977 N N . THR A 1 242 ? 5.618 -12.485 1.060 1.00 93.62 242 THR A N 1
ATOM 1978 C CA . THR A 1 242 ? 6.760 -11.934 0.326 1.00 93.62 242 THR A CA 1
ATOM 1979 C C . THR A 1 242 ? 6.792 -12.504 -1.082 1.00 93.62 242 THR A C 1
ATOM 1981 O O . THR A 1 242 ? 6.834 -13.722 -1.259 1.00 93.62 242 THR A O 1
ATOM 1984 N N . TYR A 1 243 ? 6.802 -11.626 -2.078 1.00 93.88 243 TYR A N 1
ATOM 1985 C CA . TYR A 1 243 ? 6.990 -11.963 -3.482 1.00 93.88 243 TYR A CA 1
ATOM 1986 C C . TYR A 1 243 ? 8.409 -11.618 -3.905 1.00 93.88 243 TYR A C 1
ATOM 1988 O O . TYR A 1 243 ? 8.881 -10.521 -3.619 1.00 93.88 243 TYR A O 1
ATOM 1996 N N . GLN A 1 244 ? 9.058 -12.522 -4.633 1.00 93.75 244 GLN A N 1
ATOM 1997 C CA . GLN A 1 244 ? 10.217 -12.167 -5.442 1.00 93.75 244 GLN A CA 1
ATOM 1998 C C . GLN A 1 244 ? 9.697 -11.586 -6.755 1.00 93.75 244 GLN A C 1
ATOM 2000 O O . GLN A 1 244 ? 9.042 -12.302 -7.517 1.00 93.75 244 GLN A O 1
ATOM 2005 N N . THR A 1 245 ? 9.941 -10.299 -6.994 1.00 93.88 245 THR A N 1
ATOM 2006 C CA . THR A 1 245 ? 9.379 -9.579 -8.143 1.00 93.88 245 THR A CA 1
ATOM 2007 C C . THR A 1 245 ? 10.451 -9.131 -9.123 1.00 93.88 245 THR A C 1
ATOM 2009 O O . THR A 1 245 ? 11.588 -8.880 -8.734 1.00 93.88 245 THR A O 1
ATOM 2012 N N . ILE A 1 246 ? 10.063 -9.039 -10.390 1.00 92.19 246 ILE A N 1
ATOM 2013 C CA . ILE A 1 246 ? 10.752 -8.333 -11.463 1.00 92.19 246 ILE A CA 1
ATOM 2014 C C . ILE A 1 246 ? 9.871 -7.139 -11.828 1.00 92.19 246 ILE A C 1
ATOM 2016 O O . ILE A 1 246 ? 8.681 -7.308 -12.107 1.00 92.19 246 ILE A O 1
ATOM 2020 N N . ILE A 1 247 ? 10.461 -5.951 -11.826 1.00 92.19 247 ILE A N 1
ATOM 2021 C CA . ILE A 1 247 ? 9.814 -4.665 -12.084 1.00 92.19 247 ILE A CA 1
ATOM 2022 C C . ILE A 1 247 ? 10.492 -4.055 -13.298 1.00 92.19 247 ILE A C 1
ATOM 2024 O O . ILE A 1 247 ? 11.714 -4.073 -13.370 1.00 92.19 247 ILE A O 1
ATOM 2028 N N . GLY A 1 248 ? 9.745 -3.495 -14.242 1.00 88.50 248 GLY A N 1
ATOM 2029 C CA . GLY A 1 248 ? 10.350 -2.637 -15.259 1.00 88.50 248 GLY A CA 1
ATOM 2030 C C . GLY A 1 248 ? 9.425 -2.299 -16.420 1.00 88.50 248 GLY A C 1
ATOM 2031 O O . GLY A 1 248 ? 8.239 -2.645 -16.396 1.00 88.50 248 GLY A O 1
ATOM 2032 N N . PRO A 1 249 ? 9.941 -1.617 -17.452 1.00 85.62 249 PRO A N 1
ATOM 2033 C CA . PRO A 1 249 ? 9.118 -1.071 -18.517 1.00 85.62 249 PRO A CA 1
ATOM 2034 C C . PRO A 1 249 ? 8.391 -2.168 -19.300 1.00 85.62 249 PRO A C 1
ATOM 2036 O O . PRO A 1 249 ? 8.932 -3.241 -19.616 1.00 85.62 249 PRO A O 1
ATOM 2039 N N . ARG A 1 250 ? 7.135 -1.872 -19.642 1.00 82.56 250 ARG A N 1
ATOM 2040 C CA . ARG A 1 250 ? 6.298 -2.726 -20.479 1.00 82.56 250 ARG A CA 1
ATOM 2041 C C . ARG A 1 250 ? 6.495 -2.367 -21.949 1.00 82.56 250 ARG A C 1
ATOM 2043 O O . ARG A 1 250 ? 6.278 -1.231 -22.350 1.00 82.56 250 ARG A O 1
ATOM 2050 N N . ASN A 1 251 ? 6.797 -3.363 -22.782 1.00 66.56 251 ASN A N 1
ATOM 2051 C CA . ASN A 1 251 ? 7.063 -3.194 -24.222 1.00 66.56 251 ASN A CA 1
ATOM 2052 C C . ASN A 1 251 ? 5.802 -2.913 -25.082 1.00 66.56 251 ASN A C 1
ATOM 2054 O O . ASN A 1 251 ? 5.739 -3.324 -26.239 1.00 66.56 251 ASN A O 1
ATOM 2058 N N . ARG A 1 252 ? 4.762 -2.270 -24.538 1.00 62.78 252 ARG A N 1
ATOM 2059 C CA . ARG A 1 252 ? 3.541 -1.906 -25.282 1.00 62.78 252 ARG A CA 1
ATOM 2060 C C . ARG A 1 252 ? 3.513 -0.405 -25.552 1.00 62.78 252 ARG A C 1
ATOM 2062 O O . ARG A 1 252 ? 4.097 0.360 -24.797 1.00 62.78 252 ARG A O 1
ATOM 2069 N N . SER A 1 253 ? 2.813 -0.002 -26.617 1.00 55.03 253 SER A N 1
ATOM 2070 C CA . SER A 1 253 ? 2.609 1.409 -26.960 1.00 55.03 253 SER A CA 1
ATOM 2071 C C . SER A 1 253 ? 1.903 2.120 -25.806 1.00 55.03 253 SER A C 1
ATOM 2073 O O . SER A 1 253 ? 0.687 2.017 -25.662 1.00 55.03 253 SER A O 1
ATOM 2075 N N . ALA A 1 254 ? 2.669 2.815 -24.971 1.00 62.09 254 ALA A N 1
ATOM 2076 C CA . ALA A 1 254 ? 2.125 3.803 -24.060 1.00 62.09 254 ALA A CA 1
ATOM 2077 C C . ALA A 1 254 ? 1.658 5.018 -24.877 1.00 62.09 254 ALA A C 1
ATOM 2079 O O . ALA A 1 254 ? 2.150 5.258 -25.986 1.00 62.09 254 ALA A O 1
ATOM 2080 N N . SER A 1 255 ? 0.695 5.777 -24.356 1.00 67.56 255 SER A N 1
ATOM 2081 C CA . SER A 1 255 ? 0.434 7.115 -24.890 1.00 67.56 255 SER A CA 1
ATOM 2082 C C . SER A 1 255 ? 1.688 7.984 -24.708 1.00 67.56 255 SER A C 1
ATOM 2084 O O . SER A 1 255 ? 2.526 7.694 -23.854 1.00 67.56 255 SER A O 1
ATOM 2086 N N . ALA A 1 256 ? 1.835 9.047 -25.505 1.00 68.56 256 ALA A N 1
ATOM 2087 C CA . ALA A 1 256 ? 3.005 9.930 -25.428 1.00 68.56 256 ALA A CA 1
ATOM 2088 C C . ALA A 1 256 ? 3.245 10.496 -24.012 1.00 68.56 256 ALA A C 1
ATOM 2090 O O . ALA A 1 256 ? 4.389 10.737 -23.643 1.00 68.56 256 ALA A O 1
ATOM 2091 N N . ASP A 1 257 ? 2.184 10.629 -23.210 1.00 80.56 257 ASP A N 1
ATOM 2092 C CA . ASP A 1 257 ? 2.221 11.214 -21.866 1.00 80.56 257 ASP A CA 1
ATOM 2093 C C . ASP A 1 257 ? 2.322 10.180 -20.737 1.00 80.56 257 ASP A C 1
ATOM 2095 O O . ASP A 1 257 ? 2.393 10.551 -19.563 1.00 80.56 257 ASP A O 1
ATOM 2099 N N . GLN A 1 258 ? 2.328 8.883 -21.059 1.00 83.00 258 GLN A N 1
ATOM 2100 C CA . GLN A 1 258 ? 2.366 7.822 -20.058 1.00 83.00 258 GLN A CA 1
ATOM 2101 C C . GLN A 1 258 ? 3.583 6.917 -20.214 1.00 83.00 258 GLN A C 1
ATOM 2103 O O . GLN A 1 258 ? 4.093 6.644 -21.303 1.00 83.00 258 GLN A O 1
ATOM 2108 N N . MET A 1 259 ? 4.041 6.424 -19.075 1.00 85.81 259 MET A N 1
ATOM 2109 C CA . MET A 1 259 ? 4.957 5.309 -18.964 1.00 85.81 259 MET A CA 1
ATOM 2110 C C . MET A 1 259 ? 4.192 4.118 -18.388 1.00 85.81 259 MET A C 1
ATOM 2112 O O . MET A 1 259 ? 3.425 4.267 -17.437 1.00 85.81 259 MET A O 1
ATOM 2116 N N . LEU A 1 260 ? 4.399 2.936 -18.968 1.00 89.44 260 LEU A N 1
ATOM 2117 C CA . LEU A 1 260 ? 3.834 1.688 -18.468 1.00 89.44 260 LEU A CA 1
ATOM 2118 C C . LEU A 1 260 ? 4.944 0.841 -17.849 1.00 89.44 260 LEU A C 1
ATOM 2120 O O . LEU A 1 260 ? 5.909 0.486 -18.528 1.00 89.44 260 LEU A O 1
ATOM 2124 N N . VAL A 1 261 ? 4.773 0.495 -16.579 1.00 90.69 261 VAL A N 1
ATOM 2125 C CA . VAL A 1 261 ? 5.636 -0.422 -15.832 1.00 90.69 261 VAL A CA 1
ATOM 2126 C C . VAL A 1 261 ? 4.844 -1.676 -15.505 1.00 90.69 261 VAL A C 1
ATOM 2128 O O . VAL A 1 261 ? 3.653 -1.615 -15.214 1.00 90.69 261 VAL A O 1
ATOM 2131 N N . GLU A 1 262 ? 5.502 -2.822 -15.563 1.00 93.69 262 GLU A N 1
ATOM 2132 C CA . GLU A 1 262 ? 4.929 -4.102 -15.180 1.00 93.69 262 GLU A CA 1
ATOM 2133 C C . GLU A 1 262 ? 5.709 -4.683 -13.997 1.00 93.69 262 GLU A C 1
ATOM 2135 O O . GLU A 1 262 ? 6.940 -4.633 -13.967 1.00 93.69 262 GLU A O 1
ATOM 2140 N N . ILE A 1 263 ? 4.981 -5.246 -13.032 1.00 94.94 263 ILE A N 1
ATOM 2141 C CA . ILE A 1 263 ? 5.526 -6.022 -11.918 1.00 94.94 263 ILE A CA 1
ATOM 2142 C C . ILE A 1 263 ? 5.015 -7.439 -12.044 1.00 94.94 263 ILE A C 1
ATOM 2144 O O . ILE A 1 263 ? 3.807 -7.670 -12.026 1.00 94.94 263 ILE A O 1
ATOM 2148 N N . ARG A 1 264 ? 5.933 -8.399 -12.121 1.00 95.38 264 ARG A N 1
ATOM 2149 C CA . ARG A 1 264 ? 5.608 -9.826 -12.091 1.00 95.38 264 ARG A CA 1
ATOM 2150 C C . ARG A 1 264 ? 6.449 -10.539 -11.064 1.00 95.38 264 ARG A C 1
ATOM 2152 O O . ARG A 1 264 ? 7.605 -10.190 -10.863 1.00 95.38 264 ARG A O 1
ATOM 2159 N N . GLY A 1 265 ? 5.899 -11.560 -10.433 1.00 94.38 265 GLY A N 1
ATOM 2160 C CA . GLY A 1 265 ? 6.653 -12.301 -9.440 1.00 94.38 265 GLY A CA 1
ATOM 2161 C C . GLY A 1 265 ? 5.908 -13.482 -8.865 1.00 94.38 265 GLY A C 1
ATOM 2162 O O . GLY A 1 265 ? 4.733 -13.712 -9.156 1.00 94.38 265 GLY A O 1
ATOM 2163 N N . HIS A 1 266 ? 6.614 -14.196 -8.001 1.00 92.94 266 HIS A N 1
ATOM 2164 C CA . HIS A 1 266 ? 6.130 -15.405 -7.350 1.00 92.94 266 HIS A CA 1
ATOM 2165 C C . HIS A 1 266 ? 6.308 -15.271 -5.844 1.00 92.94 266 HIS A C 1
ATOM 2167 O O . HIS A 1 266 ? 7.278 -14.676 -5.367 1.00 92.94 266 HIS A O 1
ATOM 2173 N N . GLN A 1 267 ? 5.383 -15.843 -5.086 1.00 91.50 267 GLN A N 1
ATOM 2174 C CA . GLN A 1 267 ? 5.484 -15.940 -3.640 1.00 91.50 267 GLN A CA 1
ATOM 2175 C C . GLN A 1 267 ? 6.736 -16.752 -3.272 1.00 91.50 267 GLN A C 1
ATOM 2177 O O . GLN A 1 267 ? 6.921 -17.884 -3.728 1.00 91.50 267 GLN A O 1
ATOM 2182 N N . LYS A 1 268 ? 7.577 -16.200 -2.392 1.00 89.56 268 LYS A N 1
ATOM 2183 C CA . LYS A 1 268 ? 8.687 -16.942 -1.790 1.00 89.56 268 LYS A CA 1
ATOM 2184 C C . LYS A 1 268 ? 8.146 -18.057 -0.900 1.00 89.56 268 LYS A C 1
ATOM 2186 O O . LYS A 1 268 ? 7.188 -17.869 -0.147 1.00 89.56 268 LYS A O 1
ATOM 2191 N N . LYS A 1 269 ? 8.786 -19.226 -0.965 1.00 78.88 269 LYS A N 1
ATOM 2192 C CA . LYS A 1 269 ? 8.477 -20.335 -0.060 1.00 78.88 269 LYS A CA 1
ATOM 2193 C C . LYS A 1 269 ? 8.806 -19.917 1.372 1.00 78.88 269 LYS A C 1
ATOM 2195 O O . LYS A 1 269 ? 9.923 -19.498 1.655 1.00 78.88 269 LYS A O 1
ATOM 2200 N N . ASP A 1 270 ? 7.828 -20.061 2.252 1.00 68.50 270 ASP A N 1
ATOM 2201 C CA . ASP A 1 270 ? 8.015 -20.012 3.701 1.00 68.50 270 ASP A CA 1
ATOM 2202 C C . ASP A 1 270 ? 8.031 -21.457 4.232 1.00 68.50 270 ASP A C 1
ATOM 2204 O O . ASP A 1 270 ? 7.492 -22.355 3.583 1.00 68.50 270 ASP A O 1
ATOM 2208 N N . TYR A 1 271 ? 8.586 -21.693 5.422 1.00 57.50 271 TYR A N 1
ATOM 2209 C CA . TYR A 1 271 ? 8.626 -22.996 6.103 1.00 57.50 271 TYR A CA 1
ATOM 2210 C C . TYR A 1 271 ? 7.247 -23.671 6.232 1.00 57.50 271 TYR A C 1
ATOM 2212 O O . TYR A 1 271 ? 7.169 -24.877 6.447 1.00 57.50 271 TYR A O 1
ATOM 2220 N N . ARG A 1 272 ? 6.157 -22.900 6.116 1.00 57.31 272 ARG A N 1
ATOM 2221 C CA . ARG A 1 272 ? 4.764 -23.369 6.193 1.00 57.31 272 ARG A CA 1
ATOM 2222 C C . ARG A 1 272 ? 4.097 -23.617 4.832 1.00 57.31 272 ARG A C 1
ATOM 2224 O O . ARG A 1 272 ? 2.984 -24.129 4.813 1.00 57.31 272 ARG A O 1
ATOM 2231 N N . SER A 1 273 ? 4.734 -23.244 3.721 1.00 54.19 273 SER A N 1
ATOM 2232 C CA . SER A 1 273 ? 4.183 -23.365 2.363 1.00 54.19 273 SER A CA 1
ATOM 2233 C C . SER A 1 273 ? 4.727 -24.632 1.711 1.00 54.19 273 SER A C 1
ATOM 2235 O O . SER A 1 273 ? 5.934 -24.751 1.499 1.00 54.19 273 SER A O 1
ATOM 2237 N N . THR A 1 274 ? 3.854 -25.587 1.393 1.00 53.72 274 THR A N 1
ATOM 2238 C CA . THR A 1 274 ? 4.274 -26.829 0.715 1.00 53.72 274 THR A CA 1
ATOM 2239 C C . THR A 1 274 ? 4.339 -26.663 -0.804 1.00 53.72 274 THR A C 1
ATOM 2241 O O . THR A 1 274 ? 5.041 -27.417 -1.481 1.00 53.72 274 THR A O 1
ATOM 2244 N N . SER A 1 275 ? 3.707 -25.612 -1.332 1.00 55.22 275 SER A N 1
ATOM 2245 C CA . SER A 1 275 ? 3.780 -25.195 -2.730 1.00 55.22 275 SER A CA 1
ATOM 2246 C C . SER A 1 275 ? 4.158 -23.710 -2.879 1.00 55.22 275 SER A C 1
ATOM 2248 O O . SER A 1 275 ? 4.317 -22.979 -1.902 1.00 55.22 275 SER A O 1
ATOM 2250 N N . SER A 1 276 ? 4.442 -23.280 -4.113 1.00 56.97 276 SER A N 1
ATOM 2251 C CA . SER A 1 276 ? 4.786 -21.894 -4.479 1.00 56.97 276 SER A CA 1
ATOM 2252 C C . SER A 1 276 ? 3.730 -21.327 -5.432 1.00 56.97 276 SER A C 1
ATOM 2254 O O . SER A 1 276 ? 4.054 -20.942 -6.553 1.00 56.97 276 SER A O 1
ATOM 2256 N N . VAL A 1 277 ? 2.454 -21.390 -5.041 1.00 70.94 277 VAL A N 1
ATOM 2257 C CA . VAL A 1 277 ? 1.335 -21.111 -5.966 1.00 70.94 277 VAL A CA 1
ATOM 2258 C C . VAL A 1 277 ? 1.007 -19.619 -6.062 1.00 70.94 277 VAL A C 1
ATOM 2260 O O . VAL A 1 277 ? 0.425 -19.192 -7.047 1.00 70.94 277 VAL A O 1
ATOM 2263 N N . GLY A 1 278 ? 1.418 -18.805 -5.086 1.00 88.19 278 GLY A N 1
ATOM 2264 C CA . GLY A 1 278 ? 1.148 -17.369 -5.117 1.00 88.19 278 GLY A CA 1
ATOM 2265 C C . GLY A 1 278 ? 1.926 -16.632 -6.209 1.00 88.19 278 GLY A C 1
ATOM 2266 O O . GLY A 1 278 ? 3.128 -16.836 -6.375 1.00 88.19 278 GLY A O 1
ATOM 2267 N N . ASN A 1 279 ? 1.253 -15.735 -6.919 1.00 94.12 279 ASN A N 1
ATOM 2268 C CA . ASN A 1 279 ? 1.803 -14.891 -7.975 1.00 94.12 279 ASN A CA 1
ATOM 2269 C C . ASN A 1 279 ? 1.350 -13.437 -7.821 1.00 94.12 279 ASN A C 1
ATOM 2271 O O . ASN A 1 279 ? 0.259 -13.150 -7.326 1.00 94.12 279 ASN A O 1
ATOM 2275 N N . ILE A 1 280 ? 2.172 -12.521 -8.320 1.00 96.12 280 ILE A N 1
ATOM 2276 C CA . ILE A 1 280 ? 1.835 -11.108 -8.488 1.00 96.12 280 ILE A CA 1
ATOM 2277 C C . ILE A 1 280 ? 1.990 -10.726 -9.956 1.00 96.12 280 ILE A C 1
ATOM 2279 O O . ILE A 1 280 ? 2.968 -11.102 -10.601 1.00 96.12 280 ILE A O 1
ATOM 2283 N N . SER A 1 281 ? 1.014 -9.988 -10.478 1.00 96.38 281 SER A N 1
ATOM 2284 C CA . SER A 1 281 ? 1.038 -9.396 -11.812 1.00 96.38 281 SER A CA 1
ATOM 2285 C C . SER A 1 281 ? 0.314 -8.057 -11.765 1.00 96.38 281 SER A C 1
ATOM 2287 O O . SER A 1 281 ? -0.915 -8.037 -11.728 1.00 96.38 281 SER A O 1
ATOM 2289 N N . LEU A 1 282 ? 1.064 -6.957 -11.766 1.00 96.88 282 LEU A N 1
ATOM 2290 C CA . LEU A 1 282 ? 0.535 -5.594 -11.744 1.00 96.88 282 LEU A CA 1
ATOM 2291 C C . LEU A 1 282 ? 1.024 -4.798 -12.951 1.00 96.88 282 LEU A C 1
ATOM 2293 O O . LEU A 1 282 ? 2.202 -4.837 -13.291 1.00 96.88 282 LEU A O 1
ATOM 2297 N N . ASP A 1 283 ? 0.117 -4.028 -13.533 1.00 94.19 283 ASP A N 1
ATOM 2298 C CA . ASP A 1 283 ? 0.379 -3.002 -14.528 1.00 94.19 283 ASP A CA 1
ATOM 2299 C C . ASP A 1 283 ? 0.238 -1.628 -13.873 1.00 94.19 283 ASP A C 1
ATOM 2301 O O . ASP A 1 283 ? -0.805 -1.307 -13.299 1.00 94.19 283 ASP A O 1
ATOM 2305 N N . ILE A 1 284 ? 1.283 -0.811 -13.969 1.00 93.56 284 ILE A N 1
ATOM 2306 C CA . ILE A 1 284 ? 1.347 0.535 -13.403 1.00 93.56 284 ILE A CA 1
ATOM 2307 C C . ILE A 1 284 ? 1.464 1.542 -14.541 1.00 93.56 284 ILE A C 1
ATOM 2309 O O . ILE A 1 284 ? 2.335 1.429 -15.403 1.00 93.56 284 ILE A O 1
ATOM 2313 N N . SER A 1 285 ? 0.591 2.543 -14.530 1.00 91.38 285 SER A N 1
ATOM 2314 C CA . SER A 1 285 ? 0.650 3.686 -15.439 1.00 91.38 285 SER A CA 1
ATOM 2315 C C . SER A 1 285 ? 1.171 4.899 -14.688 1.00 91.38 285 SER A C 1
ATOM 2317 O O . SER A 1 285 ? 0.603 5.279 -13.666 1.00 91.38 285 SER A O 1
ATOM 2319 N N . ILE A 1 286 ? 2.213 5.539 -15.203 1.00 88.75 286 ILE A N 1
ATOM 2320 C CA . ILE A 1 286 ? 2.860 6.709 -14.602 1.00 88.75 286 ILE A CA 1
ATOM 2321 C C . ILE A 1 286 ? 2.765 7.870 -15.590 1.00 88.75 286 ILE A C 1
ATOM 2323 O O . ILE A 1 286 ? 2.982 7.693 -16.787 1.00 88.75 286 ILE A O 1
ATOM 2327 N N . SER A 1 287 ? 2.427 9.060 -15.104 1.00 85.56 287 SER A N 1
ATOM 2328 C CA . SER A 1 287 ? 2.449 10.291 -15.899 1.00 85.56 287 SER A CA 1
ATOM 2329 C C . SER A 1 287 ? 3.895 10.718 -16.150 1.00 85.56 287 SER A C 1
ATOM 2331 O O . SER A 1 287 ? 4.617 10.993 -15.196 1.00 85.56 287 SER A O 1
ATOM 2333 N N . ARG A 1 288 ? 4.308 10.853 -17.416 1.00 81.88 288 ARG A N 1
ATOM 2334 C CA . ARG A 1 288 ? 5.648 11.366 -17.775 1.00 81.88 288 ARG A CA 1
ATOM 2335 C C . ARG A 1 288 ? 5.845 12.837 -17.420 1.00 81.88 288 ARG A C 1
ATOM 2337 O O . ARG A 1 288 ? 6.967 13.313 -17.360 1.00 81.88 288 ARG A O 1
ATOM 2344 N N . ARG A 1 289 ? 4.750 13.576 -17.226 1.00 82.00 289 ARG A N 1
ATOM 2345 C CA . ARG A 1 289 ? 4.789 15.006 -16.897 1.00 82.00 289 ARG A CA 1
ATOM 2346 C C . ARG A 1 289 ? 4.950 15.261 -15.402 1.00 82.00 289 ARG A C 1
ATOM 2348 O O . ARG A 1 289 ? 5.517 16.274 -15.027 1.00 82.00 289 ARG A O 1
ATOM 2355 N N . THR A 1 290 ? 4.348 14.417 -14.567 1.00 80.94 290 THR A N 1
ATOM 2356 C CA . THR A 1 290 ? 4.240 14.658 -13.115 1.00 80.94 290 THR A CA 1
ATOM 2357 C C . THR A 1 290 ? 4.889 13.569 -12.269 1.00 80.94 290 THR A C 1
ATOM 2359 O O . THR A 1 290 ? 4.821 13.638 -11.042 1.00 80.94 290 THR A O 1
ATOM 2362 N N . HIS A 1 291 ? 5.405 12.515 -12.908 1.00 81.44 291 HIS A N 1
ATOM 2363 C CA . HIS A 1 291 ? 5.922 11.301 -12.271 1.00 81.44 291 HIS A CA 1
ATOM 2364 C C . HIS A 1 291 ? 4.940 10.648 -11.278 1.00 81.44 291 HIS A C 1
ATOM 2366 O O . HIS A 1 291 ? 5.302 9.813 -10.451 1.00 81.44 291 HIS A O 1
ATOM 2372 N N . ALA A 1 292 ? 3.656 11.010 -11.345 1.00 84.75 292 ALA A N 1
ATOM 2373 C CA . ALA A 1 292 ? 2.621 10.450 -10.497 1.00 84.75 292 ALA A CA 1
ATOM 2374 C C . ALA A 1 292 ? 2.184 9.087 -11.033 1.00 84.75 292 ALA A C 1
ATOM 2376 O O . ALA A 1 292 ? 1.963 8.927 -12.238 1.00 84.75 292 ALA A O 1
ATOM 2377 N N . ILE A 1 293 ? 1.982 8.125 -10.130 1.00 90.44 293 ILE A N 1
ATOM 2378 C CA . ILE A 1 293 ? 1.233 6.913 -10.456 1.00 90.44 293 ILE A CA 1
ATOM 2379 C C . ILE A 1 293 ? -0.193 7.351 -10.795 1.00 90.44 293 ILE A C 1
ATOM 2381 O O . ILE A 1 293 ? -0.887 7.938 -9.978 1.00 90.44 293 ILE A O 1
ATOM 2385 N N . THR A 1 294 ? -0.622 7.086 -12.021 1.00 91.38 294 THR A N 1
ATOM 2386 C CA . THR A 1 294 ? -1.975 7.393 -12.506 1.00 91.38 294 THR A CA 1
ATOM 2387 C C . THR A 1 294 ? -2.915 6.207 -12.355 1.00 91.38 294 THR A C 1
ATOM 2389 O O . THR A 1 294 ? -4.104 6.403 -12.113 1.00 91.38 294 THR A O 1
ATOM 2392 N N . ALA A 1 295 ? -2.382 4.985 -12.460 1.00 93.44 295 ALA A N 1
ATOM 2393 C CA . ALA A 1 295 ? -3.131 3.762 -12.221 1.00 93.44 295 ALA A CA 1
ATOM 2394 C C . ALA A 1 295 ? -2.225 2.594 -11.803 1.00 93.44 295 ALA A C 1
ATOM 2396 O O . ALA A 1 295 ? -1.071 2.520 -12.227 1.00 93.44 295 ALA A O 1
ATOM 2397 N N . ILE A 1 296 ? -2.769 1.661 -11.024 1.00 95.88 296 ILE A N 1
ATOM 2398 C CA . ILE A 1 296 ? -2.215 0.336 -10.725 1.00 95.88 296 ILE A CA 1
ATOM 2399 C C . ILE A 1 296 ? -3.352 -0.660 -10.920 1.00 95.88 296 ILE A C 1
ATOM 2401 O O . ILE A 1 296 ? -4.393 -0.522 -10.287 1.00 95.88 296 ILE A O 1
ATOM 2405 N N . THR A 1 297 ? -3.170 -1.665 -11.767 1.00 97.00 297 THR A N 1
ATOM 2406 C CA . THR A 1 297 ? -4.196 -2.686 -12.021 1.00 97.00 297 THR A CA 1
ATOM 2407 C C . THR A 1 297 ? -3.579 -4.069 -12.074 1.00 97.00 297 THR A C 1
ATOM 2409 O O . THR A 1 297 ? -2.489 -4.235 -12.613 1.00 97.00 297 THR A O 1
ATOM 2412 N N . GLY A 1 298 ? -4.253 -5.078 -11.533 1.00 96.69 298 GLY A N 1
ATOM 2413 C CA . GLY A 1 298 ? -3.809 -6.457 -11.699 1.00 96.69 298 GLY A CA 1
ATOM 2414 C C . GLY A 1 298 ? -4.175 -7.373 -10.547 1.00 96.69 298 GLY A C 1
ATOM 2415 O O . GLY A 1 298 ? -5.113 -7.116 -9.798 1.00 96.69 298 GLY A O 1
ATOM 2416 N N . MET A 1 299 ? -3.447 -8.479 -10.434 1.00 96.69 299 MET A N 1
ATOM 2417 C CA . MET A 1 299 ? -3.765 -9.569 -9.518 1.00 96.69 299 MET A CA 1
ATOM 2418 C C . MET A 1 299 ? -2.615 -9.873 -8.566 1.00 96.69 299 MET A C 1
ATOM 2420 O O . MET A 1 299 ? -1.446 -9.895 -8.956 1.00 96.69 299 MET A O 1
ATOM 2424 N N . LEU A 1 300 ? -2.974 -10.168 -7.318 1.00 96.50 300 LEU A N 1
ATOM 2425 C CA . LEU A 1 300 ? -2.085 -10.750 -6.321 1.00 96.50 300 LEU A CA 1
ATOM 2426 C C . LEU A 1 300 ? -2.733 -12.016 -5.778 1.00 96.50 300 LEU A C 1
ATOM 2428 O O . LEU A 1 300 ? -3.932 -12.039 -5.506 1.00 96.50 300 LEU A O 1
ATOM 2432 N N . SER A 1 301 ? -1.942 -13.058 -5.585 1.00 94.56 301 SER A N 1
ATOM 2433 C CA . SER A 1 301 ? -2.398 -14.343 -5.072 1.00 94.56 301 SER A CA 1
ATOM 2434 C C . SER A 1 301 ? -1.377 -14.930 -4.117 1.00 94.56 301 SER A C 1
ATOM 2436 O O . SER A 1 301 ? -0.171 -14.789 -4.305 1.00 94.56 301 SER A O 1
ATOM 2438 N N . ALA A 1 302 ? -1.863 -15.600 -3.084 1.00 92.19 302 ALA A N 1
ATOM 2439 C CA . ALA A 1 302 ? -1.036 -16.260 -2.096 1.00 92.19 302 ALA A CA 1
ATOM 2440 C C . ALA A 1 302 ? -1.648 -17.594 -1.684 1.00 92.19 302 ALA A C 1
ATOM 2442 O O . ALA A 1 302 ? -2.866 -17.765 -1.667 1.00 92.19 302 ALA A O 1
ATOM 2443 N N . GLU A 1 303 ? -0.794 -18.538 -1.316 1.00 87.38 303 GLU A N 1
ATOM 2444 C CA . GLU A 1 303 ? -1.226 -19.806 -0.742 1.00 87.38 303 GLU A CA 1
ATOM 2445 C C . GLU A 1 303 ? -1.582 -19.633 0.739 1.00 87.38 303 GLU A C 1
ATOM 2447 O O . GLU A 1 303 ? -0.771 -19.156 1.534 1.00 87.38 303 GLU A O 1
ATOM 2452 N N . GLU A 1 304 ? -2.773 -20.074 1.128 1.00 82.56 304 GLU A N 1
ATOM 2453 C CA . GLU A 1 304 ? -3.212 -20.157 2.518 1.00 82.56 304 GLU A CA 1
ATOM 2454 C C . GLU A 1 304 ? -3.979 -21.470 2.719 1.00 82.56 304 GLU A C 1
ATOM 2456 O O . GLU A 1 304 ? -4.973 -21.730 2.041 1.00 82.56 304 GLU A O 1
ATOM 2461 N N . ASN A 1 305 ? -3.521 -22.315 3.649 1.00 80.25 305 ASN A N 1
ATOM 2462 C CA . ASN A 1 305 ? -4.101 -23.639 3.927 1.00 80.25 305 ASN A CA 1
ATOM 2463 C C . ASN A 1 305 ? -4.251 -24.529 2.672 1.00 80.25 305 ASN A C 1
ATOM 2465 O O . ASN A 1 305 ? -5.310 -25.116 2.448 1.00 80.25 305 ASN A O 1
ATOM 2469 N N . ASN A 1 306 ? -3.199 -24.616 1.847 1.00 79.06 306 ASN A N 1
ATOM 2470 C CA . ASN A 1 306 ? -3.175 -25.345 0.567 1.00 79.06 306 ASN A CA 1
ATOM 2471 C C . ASN A 1 306 ? -4.224 -24.867 -0.459 1.00 79.06 306 ASN A C 1
ATOM 2473 O O . ASN A 1 306 ? -4.560 -25.593 -1.394 1.00 79.06 306 ASN A O 1
ATOM 2477 N N . GLN A 1 307 ? -4.767 -23.660 -0.287 1.00 83.62 307 GLN A N 1
ATOM 2478 C CA . GLN A 1 307 ? -5.654 -23.019 -1.251 1.00 83.62 307 GLN A CA 1
ATOM 2479 C C . GLN A 1 307 ? -5.052 -21.698 -1.706 1.00 83.62 307 GLN A C 1
ATOM 2481 O O . GLN A 1 307 ? -4.587 -20.900 -0.895 1.00 83.62 307 GLN A O 1
ATOM 2486 N N . GLU A 1 308 ? -5.116 -21.434 -3.004 1.00 89.19 308 GLU A N 1
ATOM 2487 C CA . GLU A 1 308 ? -4.781 -20.121 -3.533 1.00 89.19 308 GLU A CA 1
ATOM 2488 C C . GLU A 1 308 ? -5.895 -19.125 -3.182 1.00 89.19 308 GLU A C 1
ATOM 2490 O O . GLU A 1 308 ? -7.080 -19.341 -3.457 1.00 89.19 308 GLU A O 1
ATOM 2495 N N . LYS A 1 309 ? -5.515 -18.033 -2.524 1.00 91.56 309 LYS A N 1
ATOM 2496 C CA . LYS A 1 309 ? -6.364 -16.878 -2.247 1.00 91.56 309 LYS A CA 1
ATOM 2497 C C . LYS A 1 309 ? -5.866 -15.732 -3.103 1.00 91.56 309 LYS A C 1
ATOM 2499 O O . LYS A 1 309 ? -4.690 -15.391 -3.047 1.00 91.56 309 LYS A O 1
ATOM 2504 N N . GLN A 1 310 ? -6.763 -15.138 -3.874 1.00 93.94 310 GLN A N 1
ATOM 2505 C CA . GLN A 1 310 ? -6.425 -14.092 -4.830 1.00 93.94 310 GLN A CA 1
ATOM 2506 C C . GLN A 1 310 ? -7.252 -12.837 -4.595 1.00 93.94 310 GLN A C 1
ATOM 2508 O O . GLN A 1 310 ? -8.384 -12.903 -4.111 1.00 93.94 310 GLN A O 1
ATOM 2513 N N . ILE A 1 311 ? -6.676 -11.709 -4.981 1.00 96.38 311 ILE A N 1
ATOM 2514 C CA . ILE A 1 311 ? -7.343 -10.423 -5.087 1.00 96.38 311 ILE A CA 1
ATOM 2515 C C . ILE A 1 311 ? -7.048 -9.820 -6.457 1.00 96.38 311 ILE A C 1
ATOM 2517 O O . ILE A 1 311 ? -5.952 -9.988 -6.998 1.00 96.38 311 ILE A O 1
ATOM 2521 N N . PHE A 1 312 ? -8.021 -9.096 -6.993 1.00 97.31 312 PHE A N 1
ATOM 2522 C CA . PHE A 1 312 ? -7.795 -8.134 -8.061 1.00 97.31 312 PHE A CA 1
ATOM 2523 C C . PHE A 1 312 ? -7.780 -6.735 -7.451 1.00 97.31 312 PHE A C 1
ATOM 2525 O O . PHE A 1 312 ? -8.577 -6.438 -6.560 1.00 97.31 312 PHE A O 1
ATOM 2532 N N . VAL A 1 313 ? -6.857 -5.898 -7.902 1.00 97.62 313 VAL A N 1
ATOM 2533 C CA . VAL A 1 313 ? -6.653 -4.548 -7.384 1.00 97.62 313 VAL A CA 1
ATOM 2534 C C . VAL A 1 313 ? -6.699 -3.575 -8.541 1.00 97.62 313 VAL A C 1
ATOM 2536 O O . VAL A 1 313 ? -6.068 -3.801 -9.571 1.00 97.62 313 VAL A O 1
ATOM 2539 N N . GLU A 1 314 ? -7.416 -2.483 -8.332 1.00 97.56 314 GLU A N 1
ATOM 2540 C CA . GLU A 1 314 ? -7.441 -1.320 -9.201 1.00 97.56 314 GLU A CA 1
ATOM 2541 C C . GLU A 1 314 ? -7.291 -0.072 -8.329 1.00 97.56 314 GLU A C 1
ATOM 2543 O O . GLU A 1 314 ? -8.071 0.176 -7.414 1.00 97.56 314 GLU A O 1
ATOM 2548 N N . ILE A 1 315 ? -6.235 0.691 -8.575 1.00 97.00 315 ILE A N 1
ATOM 2549 C CA . ILE A 1 315 ? -5.964 1.979 -7.945 1.00 97.00 315 ILE A CA 1
ATOM 2550 C C . ILE A 1 315 ? -5.851 2.983 -9.078 1.00 97.00 315 ILE A C 1
ATOM 2552 O O . ILE A 1 315 ? -5.119 2.727 -10.028 1.00 97.00 315 ILE A O 1
ATOM 2556 N N . TYR A 1 316 ? -6.544 4.109 -9.000 1.00 94.44 316 TYR A N 1
ATOM 2557 C CA . TYR A 1 316 ? -6.551 5.101 -10.073 1.00 94.44 316 TYR A CA 1
ATOM 2558 C C . TYR A 1 316 ? -6.668 6.510 -9.514 1.00 94.44 316 TYR A C 1
ATOM 2560 O O . TYR A 1 316 ? -7.283 6.728 -8.472 1.00 94.44 316 TYR A O 1
ATOM 2568 N N . VAL A 1 317 ? -6.067 7.476 -10.201 1.00 92.62 317 VAL A N 1
ATOM 2569 C CA . VAL A 1 317 ? -6.226 8.888 -9.848 1.00 92.62 317 VAL A CA 1
ATOM 2570 C C . VAL A 1 317 ? -7.653 9.322 -10.167 1.00 92.62 317 VAL A C 1
ATOM 2572 O O . VAL A 1 317 ? -8.129 9.165 -11.292 1.00 92.62 317 VAL A O 1
ATOM 2575 N N . MET A 1 318 ? -8.332 9.883 -9.171 1.00 88.94 318 MET A N 1
ATOM 2576 C CA . MET A 1 318 ? -9.609 10.555 -9.366 1.00 88.94 318 MET A CA 1
ATOM 2577 C C . MET A 1 318 ? -9.329 11.890 -10.047 1.00 88.94 318 MET A C 1
ATOM 2579 O O . MET A 1 318 ? -8.795 12.811 -9.431 1.00 88.94 318 MET A O 1
ATOM 2583 N N . ASN A 1 319 ? -9.685 11.998 -11.324 1.00 73.50 319 ASN A N 1
ATOM 2584 C CA . ASN A 1 319 ? -9.777 13.305 -11.954 1.00 73.50 319 ASN A CA 1
ATOM 2585 C C . ASN A 1 319 ? -11.010 13.990 -11.365 1.00 73.50 319 ASN A C 1
ATOM 2587 O O . ASN A 1 319 ? -12.122 13.476 -11.505 1.00 73.50 319 ASN A O 1
ATOM 2591 N N . GLU A 1 320 ? -10.822 15.123 -10.691 1.00 46.50 320 GLU A N 1
ATOM 2592 C CA . GLU A 1 320 ? -11.945 16.003 -10.393 1.00 46.50 320 GLU A CA 1
ATOM 2593 C C . GLU A 1 320 ? -12.583 16.369 -11.737 1.00 46.50 320 GLU A C 1
ATOM 2595 O O . GLU A 1 320 ? -11.946 16.983 -12.597 1.00 46.50 320 GLU A O 1
ATOM 2600 N N . TYR A 1 321 ? -13.823 15.931 -11.957 1.00 32.34 321 TYR A N 1
ATOM 2601 C CA . TYR A 1 321 ? -14.673 16.565 -12.953 1.00 32.34 321 TYR A CA 1
ATOM 2602 C C . TYR A 1 321 ? -14.945 17.974 -12.419 1.00 32.34 321 TYR A C 1
ATOM 2604 O O . TYR A 1 321 ? -15.859 18.158 -11.618 1.00 32.34 321 TYR A O 1
ATOM 2612 N N . ILE A 1 322 ? -14.075 18.922 -12.776 1.00 29.84 322 ILE A N 1
ATOM 2613 C CA . ILE A 1 322 ? -14.308 20.358 -12.585 1.00 29.84 322 ILE A CA 1
ATOM 2614 C C . ILE A 1 322 ? -15.385 20.807 -13.568 1.00 29.84 322 ILE A C 1
ATOM 2616 O O . ILE A 1 322 ? -15.268 20.446 -14.766 1.00 29.84 322 ILE A O 1
#

pLDDT: mean 85.69, std 11.86, range [29.84, 97.62]

Secondary structure (DSSP, 8-state):
--EEEEE--S---HHHHHHHTT--HHHHHHHHHHHS-GGGPPPSS--TT--EEEEEHHHHHHHHHHHHTT--B--S--SSEEEEEEEEEETTTTEEEEEEEEEEEEETTEEEEEE---EETTB---SHHHHHHHHHHHTT-SEEEEE-TT--EEEETTHHHHHHHIIIIIHHHHHHH--SHHHHHHHHHHHHHHHHTTT-GGGGGG-HHHHHHHHHHHH-BSS--EEEEEEEE-TT-SSEEEEEEEEEE-SS---TTEEEEEEEEEEPPPTT-SS---EEEEEEEEETTT--EEEEEEEEEEEETTEEEEEEEEEEE-----

Radius of gyration: 25.62 Å; chains: 1; bounding box: 63×47×71 Å

Sequence (322 aa):
MKATKLRIDSVPDRGKISQEFKMSWEELWSFHNSHCAVYELLPKLLPKYLEYIYIPTDKYEEWQEEQISKTEKIDVNEQQSITYGVLVLQPSSNTKIHYLIHLKKLSEHSISLSREQVFVNDAAPDLVLEKMMDLASTALYPLEISVDEHGAIDKIGNAQEIKSRWKKNTLPSIQQYYAGDVAANLVRKMDSFYEKIDTSPSLLEKDFFLQLFLFLKINLQETSRETADLSIYLPVVPRKITYQTIIGPRNRSASADQMLVEIRGHQKKDYRSTSSVGNISLDISISRRTHAITAITGMLSAEENNQEKQIFVEIYVMNEYI